Protein AF-A0A0D8XA10-F1 (afdb_monomer_lite)

pLDDT: mean 88.79, std 12.02, range [37.31, 98.5]

Structure (mmCIF, N/CA/C/O backbone):
data_AF-A0A0D8XA10-F1
#
_entry.id   AF-A0A0D8XA10-F1
#
loop_
_atom_site.group_PDB
_atom_site.id
_atom_site.type_symbol
_atom_site.label_atom_id
_atom_site.label_alt_id
_atom_site.label_comp_id
_atom_site.label_asym_id
_atom_site.label_entity_id
_atom_site.label_seq_id
_atom_site.pdbx_PDB_ins_code
_atom_site.Cartn_x
_atom_site.Cartn_y
_atom_site.Cartn_z
_atom_site.occupancy
_atom_site.B_iso_or_equiv
_atom_site.auth_seq_id
_atom_site.auth_comp_id
_atom_site.auth_asym_id
_atom_site.auth_atom_id
_atom_site.pdbx_PDB_model_num
ATOM 1 N N . MET A 1 1 ? -28.680 -5.205 6.565 1.00 64.81 1 MET A N 1
ATOM 2 C CA . MET A 1 1 ? -28.085 -4.317 7.587 1.00 64.81 1 MET A CA 1
ATOM 3 C C . MET A 1 1 ? -27.740 -5.062 8.877 1.00 64.81 1 MET A C 1
ATOM 5 O O . MET A 1 1 ? -26.580 -5.025 9.252 1.00 64.81 1 MET A O 1
ATOM 9 N N . VAL A 1 2 ? -28.676 -5.804 9.498 1.00 78.12 2 VAL A N 1
ATOM 10 C CA . VAL A 1 2 ? -28.438 -6.549 10.763 1.00 78.12 2 VAL A CA 1
ATOM 11 C C . VAL A 1 2 ? -27.227 -7.495 10.695 1.00 78.12 2 VAL A C 1
ATOM 13 O O . VAL A 1 2 ? -26.379 -7.459 11.576 1.00 78.12 2 VAL A O 1
ATOM 16 N N . ILE A 1 3 ? -27.090 -8.268 9.610 1.00 87.88 3 ILE A N 1
ATOM 17 C CA . ILE A 1 3 ? -25.974 -9.218 9.440 1.00 87.88 3 ILE A CA 1
ATOM 18 C C . ILE A 1 3 ? -24.616 -8.498 9.349 1.00 87.88 3 ILE A C 1
ATOM 20 O O . ILE A 1 3 ? -23.669 -8.923 9.997 1.00 87.88 3 ILE A O 1
ATOM 24 N N . CYS A 1 4 ? -24.516 -7.394 8.593 1.00 88.62 4 CYS A N 1
ATOM 25 C CA . CYS A 1 4 ? -23.267 -6.625 8.487 1.00 88.62 4 CYS A CA 1
ATOM 26 C C . CYS A 1 4 ? -22.840 -6.069 9.852 1.00 88.62 4 CYS A C 1
ATOM 28 O O . CYS A 1 4 ? -21.666 -6.148 10.200 1.00 88.62 4 CYS A O 1
ATOM 30 N N . GLY A 1 5 ? -23.805 -5.568 10.633 1.00 91.00 5 GLY A N 1
ATOM 31 C CA . GLY A 1 5 ? -23.574 -5.112 12.004 1.00 91.00 5 GLY A CA 1
ATOM 32 C C . GLY A 1 5 ? -23.039 -6.226 12.904 1.00 91.00 5 GLY A C 1
ATOM 33 O O . GLY A 1 5 ? -22.011 -6.036 13.543 1.00 91.00 5 GLY A O 1
ATOM 34 N N . TRP A 1 6 ? -2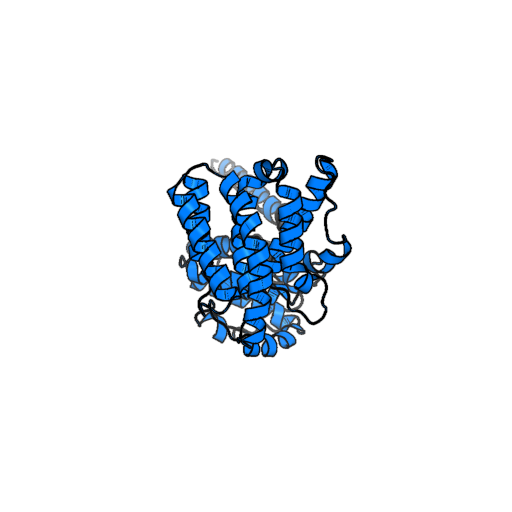3.655 -7.413 12.885 1.00 93.44 6 TRP A N 1
ATOM 35 C CA . TRP A 1 6 ? -23.181 -8.565 13.666 1.00 93.44 6 TRP A CA 1
ATOM 36 C C . TRP A 1 6 ? -21.782 -9.033 13.261 1.00 93.44 6 TRP A C 1
ATOM 38 O O . TRP A 1 6 ? -20.967 -9.354 14.122 1.00 93.44 6 TRP A O 1
ATOM 48 N N . CYS A 1 7 ? -21.468 -9.052 11.962 1.00 95.44 7 CYS A N 1
ATOM 49 C CA . CYS A 1 7 ? -20.122 -9.387 11.498 1.00 95.44 7 CYS A CA 1
ATOM 50 C C . CYS A 1 7 ? -19.085 -8.350 11.958 1.00 95.44 7 CYS A C 1
ATOM 52 O O . CYS A 1 7 ? -17.994 -8.729 12.376 1.00 95.44 7 CYS A O 1
ATOM 54 N N . ALA A 1 8 ? -19.421 -7.058 11.913 1.00 96.19 8 ALA A N 1
ATOM 55 C CA . ALA A 1 8 ? -18.550 -5.979 12.378 1.00 96.19 8 ALA A CA 1
ATOM 56 C C . ALA A 1 8 ? -18.337 -6.008 13.903 1.00 96.19 8 ALA A C 1
ATOM 58 O O . ALA A 1 8 ? -17.217 -5.813 14.383 1.00 96.19 8 ALA A O 1
ATOM 59 N N . GLU A 1 9 ? -19.388 -6.299 14.669 1.00 96.38 9 GLU A N 1
ATOM 60 C CA . GLU A 1 9 ? -19.321 -6.468 16.122 1.00 96.38 9 GLU A CA 1
ATOM 61 C C . GLU A 1 9 ? -18.445 -7.669 16.490 1.00 96.38 9 GLU A C 1
ATOM 63 O O . GLU A 1 9 ? -17.456 -7.510 17.201 1.00 96.38 9 GLU A O 1
ATOM 68 N N . SER A 1 10 ? -18.702 -8.832 15.884 1.00 96.25 10 SER A N 1
ATOM 69 C CA . SER A 1 10 ? -17.886 -10.034 16.079 1.00 96.25 10 SER A CA 1
ATOM 70 C C . SER A 1 10 ? -16.417 -9.806 15.701 1.00 96.25 10 SER A C 1
ATOM 72 O O . SER A 1 10 ? -15.514 -10.249 16.411 1.00 96.25 10 SER A O 1
ATOM 74 N N . PHE A 1 11 ? -16.149 -9.061 14.624 1.00 97.62 11 PHE A N 1
ATOM 75 C CA . PHE A 1 11 ? -14.787 -8.681 14.250 1.00 97.62 11 PHE A CA 1
ATOM 76 C C . PHE A 1 11 ? -14.118 -7.787 15.299 1.00 97.62 11 PHE A C 1
ATOM 78 O O . PHE A 1 11 ? -12.949 -7.988 15.634 1.00 97.62 11 PHE A O 1
ATOM 85 N N . SER A 1 12 ? -14.858 -6.822 15.844 1.00 97.38 12 SER A N 1
ATOM 86 C CA . SER A 1 12 ? -14.375 -5.936 16.908 1.00 97.38 12 SER A CA 1
ATOM 87 C C . SER A 1 12 ? -14.080 -6.707 18.197 1.00 97.38 12 SER A C 1
ATOM 89 O O . SER A 1 12 ? -13.060 -6.455 18.843 1.00 97.38 12 SER A O 1
ATOM 91 N N . ASP A 1 13 ? -14.928 -7.677 18.540 1.00 97.12 13 ASP A N 1
ATOM 92 C CA . ASP A 1 13 ? -14.758 -8.545 19.705 1.00 97.12 13 ASP A CA 1
ATOM 93 C C . ASP A 1 13 ? -13.517 -9.429 19.575 1.00 97.12 13 ASP A C 1
ATOM 95 O O . ASP A 1 13 ? -12.737 -9.501 20.520 1.00 97.12 13 ASP A O 1
ATOM 99 N N . MET A 1 14 ? -13.238 -9.984 18.388 1.00 97.12 14 MET A N 1
ATOM 100 C CA . MET A 1 14 ? -11.992 -10.726 18.144 1.00 97.12 14 MET A CA 1
ATOM 101 C C . MET A 1 14 ? -10.742 -9.878 18.426 1.00 97.12 14 MET A C 1
ATOM 103 O O . MET A 1 14 ? -9.777 -10.367 19.015 1.00 97.12 14 MET A O 1
ATOM 107 N N . ILE A 1 15 ? -10.742 -8.594 18.042 1.00 97.56 15 ILE A N 1
ATOM 108 C CA . ILE A 1 15 ? -9.626 -7.688 18.361 1.00 97.56 15 ILE A CA 1
ATOM 109 C C . ILE A 1 15 ? -9.576 -7.416 19.865 1.00 97.56 15 ILE A C 1
ATOM 111 O O . ILE A 1 15 ? -8.490 -7.397 20.446 1.00 97.56 15 ILE A O 1
ATOM 115 N N . ARG A 1 16 ? -10.728 -7.203 20.508 1.00 97.44 16 ARG A N 1
ATOM 116 C CA . ARG A 1 16 ? -10.796 -6.951 21.951 1.00 97.44 16 ARG A CA 1
ATOM 117 C C . ARG A 1 16 ? -10.262 -8.142 22.743 1.00 97.44 16 ARG A C 1
ATOM 119 O O . ARG A 1 16 ? -9.435 -7.943 23.627 1.00 97.44 16 ARG A O 1
ATOM 126 N N . ASP A 1 17 ? -10.652 -9.357 22.381 1.00 97.56 17 ASP A N 1
ATOM 127 C CA . ASP A 1 17 ? -10.161 -10.589 22.994 1.00 97.56 17 ASP A CA 1
ATOM 128 C C . ASP A 1 17 ? -8.656 -10.758 22.812 1.00 97.56 17 ASP A C 1
ATOM 130 O O . ASP A 1 17 ? -7.962 -11.129 23.759 1.00 97.56 17 ASP A O 1
ATOM 134 N N . PHE A 1 18 ? -8.124 -10.418 21.637 1.00 96.31 18 PHE A N 1
ATOM 135 C CA . PHE A 1 18 ? -6.681 -10.389 21.421 1.00 96.31 18 PHE A CA 1
ATOM 136 C C . PHE A 1 18 ? -5.978 -9.364 22.326 1.00 96.31 18 PHE A C 1
ATOM 138 O O . PHE A 1 18 ? -4.974 -9.672 22.965 1.00 96.31 18 PHE A O 1
ATOM 145 N N . VAL A 1 19 ? -6.517 -8.145 22.425 1.00 96.31 19 VAL A N 1
ATOM 146 C CA . VAL A 1 19 ? -5.955 -7.071 23.264 1.00 96.31 19 VAL A CA 1
ATOM 147 C C . VAL A 1 19 ? -5.976 -7.434 24.751 1.00 96.31 19 VAL A C 1
ATOM 149 O O . VAL A 1 19 ? -5.037 -7.100 25.472 1.00 96.31 19 VAL A O 1
ATOM 152 N N . LEU A 1 20 ? -7.030 -8.112 25.206 1.00 96.06 20 LEU A N 1
ATOM 153 C CA . LEU A 1 20 ? -7.190 -8.559 26.592 1.00 96.06 20 LEU A CA 1
ATOM 154 C C . LEU A 1 20 ? -6.396 -9.835 26.913 1.00 96.06 20 LEU A C 1
ATOM 156 O O . LEU A 1 20 ? -6.293 -10.202 28.080 1.00 96.06 20 LEU A O 1
ATOM 160 N N . GLY A 1 21 ? -5.822 -10.500 25.906 1.00 93.62 21 GLY A N 1
ATOM 161 C CA . GLY A 1 21 ? -5.108 -11.767 26.074 1.00 93.62 21 GLY A CA 1
ATOM 162 C C . GLY A 1 21 ? -6.021 -12.991 26.209 1.00 93.62 21 GLY A C 1
ATOM 163 O O . GLY A 1 21 ? -5.539 -14.067 26.552 1.00 93.62 21 GLY A O 1
ATOM 164 N N . ASN A 1 22 ? -7.316 -12.851 25.910 1.00 95.62 22 ASN A N 1
ATOM 165 C CA . ASN A 1 22 ? -8.269 -13.964 25.839 1.00 95.62 22 ASN A CA 1
ATOM 166 C C . ASN A 1 22 ? -8.046 -14.829 24.586 1.00 95.62 22 ASN A C 1
ATOM 168 O O . ASN A 1 22 ? -8.439 -15.993 24.551 1.00 95.62 22 ASN A O 1
ATOM 172 N N . SER A 1 23 ? -7.415 -14.261 23.553 1.00 93.00 23 SER A N 1
ATOM 173 C CA . SER A 1 23 ? -7.073 -14.935 22.302 1.00 93.00 23 SER A CA 1
ATOM 174 C C . SER A 1 23 ? -5.660 -14.566 21.853 1.00 93.00 23 SER A C 1
ATOM 176 O O . SER A 1 23 ? -5.199 -13.445 22.046 1.00 93.00 23 SER A O 1
ATOM 178 N N . LEU A 1 24 ? -4.977 -15.506 21.198 1.00 89.31 24 LEU A N 1
ATOM 179 C CA . LEU A 1 24 ? -3.709 -15.253 20.500 1.00 89.31 24 LEU A CA 1
ATOM 180 C C . LEU A 1 24 ? -3.910 -14.966 19.005 1.00 89.31 24 LEU A C 1
ATOM 182 O O . LEU A 1 24 ? -2.941 -14.754 18.279 1.00 89.31 24 LEU A O 1
ATOM 186 N N . GLN A 1 25 ? -5.157 -14.988 18.533 1.00 90.06 25 GLN A N 1
ATOM 187 C CA . GLN A 1 25 ? -5.502 -14.808 17.129 1.00 90.06 25 GLN A CA 1
ATOM 188 C C . GLN A 1 25 ? -6.054 -13.406 16.897 1.00 90.06 25 GLN A C 1
ATOM 190 O O . GLN A 1 25 ? -7.018 -12.990 17.534 1.00 90.06 25 GLN A O 1
ATOM 195 N N . MET A 1 26 ? -5.439 -12.700 15.954 1.00 91.12 26 MET A N 1
ATOM 196 C CA . MET A 1 26 ? -5.882 -11.395 15.477 1.00 91.12 26 MET A CA 1
ATOM 197 C C . MET A 1 26 ? -6.604 -11.599 14.136 1.00 91.12 26 MET A C 1
ATOM 199 O O . MET A 1 26 ? -6.135 -12.408 13.326 1.00 91.12 26 MET A O 1
ATOM 203 N N . PRO A 1 27 ? -7.746 -10.939 13.888 1.00 94.44 27 PRO A N 1
ATOM 204 C CA . PRO A 1 27 ? -8.488 -11.152 12.654 1.00 94.44 27 PRO A CA 1
ATOM 205 C C . PRO A 1 27 ? -7.730 -10.607 11.437 1.00 94.44 27 PRO A C 1
ATOM 207 O O . PRO A 1 27 ? -6.987 -9.632 11.522 1.00 94.44 27 PRO A O 1
ATOM 210 N N . THR A 1 28 ? -7.906 -11.245 10.281 1.00 94.69 28 THR A N 1
ATOM 211 C CA . THR A 1 28 ? -7.101 -10.926 9.095 1.00 94.69 28 THR A CA 1
ATOM 212 C C . THR A 1 28 ? -7.653 -9.743 8.301 1.00 94.69 28 THR A C 1
ATOM 214 O O . THR A 1 28 ? -8.832 -9.390 8.391 1.00 94.69 28 THR A O 1
ATOM 217 N N . SER A 1 29 ? -6.805 -9.150 7.458 1.00 95.38 29 SER A N 1
ATOM 218 C CA . SER A 1 29 ? -7.219 -8.098 6.524 1.00 95.38 29 SER A CA 1
ATOM 219 C C . SER A 1 29 ? -8.221 -8.570 5.483 1.00 95.38 29 SER A C 1
ATOM 221 O O . SER A 1 29 ? -9.049 -7.777 5.060 1.00 95.38 29 SER A O 1
ATOM 223 N N . GLU A 1 30 ? -8.180 -9.841 5.085 1.00 95.31 30 GLU A N 1
ATOM 224 C CA . GLU A 1 30 ? -9.152 -10.413 4.148 1.00 95.31 30 GLU A CA 1
ATOM 225 C C . GLU A 1 30 ? -10.527 -10.533 4.809 1.00 95.31 30 GLU A C 1
ATOM 227 O O . GLU A 1 30 ? -11.538 -10.240 4.180 1.00 95.31 30 GLU A O 1
ATOM 232 N N . GLY A 1 31 ? -10.571 -10.893 6.098 1.00 96.31 31 GLY A N 1
ATOM 233 C CA . GLY A 1 31 ? -11.811 -10.865 6.872 1.00 96.31 31 GLY A CA 1
ATOM 234 C C . GLY A 1 31 ? -12.406 -9.458 6.941 1.00 96.31 31 GLY A C 1
ATOM 235 O O . GLY A 1 31 ? -13.602 -9.283 6.718 1.00 96.31 31 GLY A O 1
ATOM 236 N N . LEU A 1 32 ? -11.565 -8.445 7.178 1.00 97.94 32 LEU A N 1
ATOM 237 C CA . LEU A 1 32 ? -12.000 -7.047 7.172 1.00 97.94 32 LEU A CA 1
ATOM 238 C C . LEU A 1 32 ? -12.484 -6.591 5.786 1.00 97.94 32 LEU A C 1
ATOM 240 O O . LEU A 1 32 ? -13.513 -5.926 5.689 1.00 97.94 32 LEU A O 1
ATOM 244 N N . ASP A 1 33 ? -11.768 -6.962 4.723 1.00 97.56 33 ASP A N 1
ATOM 245 C CA . ASP A 1 33 ? -12.122 -6.642 3.337 1.00 97.56 33 ASP A CA 1
ATOM 246 C C . ASP A 1 33 ? -13.504 -7.197 2.968 1.00 97.56 33 ASP A C 1
ATOM 248 O O . ASP A 1 33 ? -14.335 -6.464 2.435 1.00 97.56 33 ASP A O 1
ATOM 252 N N . ILE A 1 34 ? -13.802 -8.443 3.355 1.00 97.62 34 ILE A N 1
ATOM 253 C CA . ILE A 1 34 ? -15.127 -9.050 3.161 1.00 97.62 34 ILE A CA 1
ATOM 254 C C . ILE A 1 34 ? -16.212 -8.236 3.876 1.00 97.62 34 ILE A C 1
ATOM 256 O O . ILE A 1 34 ? -17.238 -7.930 3.269 1.00 97.62 34 ILE A O 1
ATOM 260 N N . ILE A 1 35 ? -16.001 -7.852 5.139 1.00 97.88 35 ILE A N 1
ATOM 261 C CA . ILE A 1 35 ? -16.998 -7.094 5.915 1.00 97.88 35 ILE A CA 1
ATOM 262 C C . ILE A 1 35 ? -17.239 -5.711 5.295 1.00 97.88 35 ILE A C 1
ATOM 264 O O . ILE A 1 35 ? -18.388 -5.302 5.119 1.00 97.88 35 ILE A O 1
ATOM 268 N N . CYS A 1 36 ? -16.180 -4.998 4.909 1.00 97.81 36 CYS A N 1
ATOM 269 C CA . CYS A 1 36 ? -16.303 -3.721 4.207 1.00 97.81 36 CYS A CA 1
ATOM 270 C C . CYS A 1 36 ? -17.029 -3.879 2.859 1.00 97.81 36 CYS A C 1
ATOM 272 O O . CYS A 1 36 ? -17.929 -3.095 2.550 1.00 97.81 36 CYS A O 1
ATOM 274 N N . GLY A 1 37 ? -16.723 -4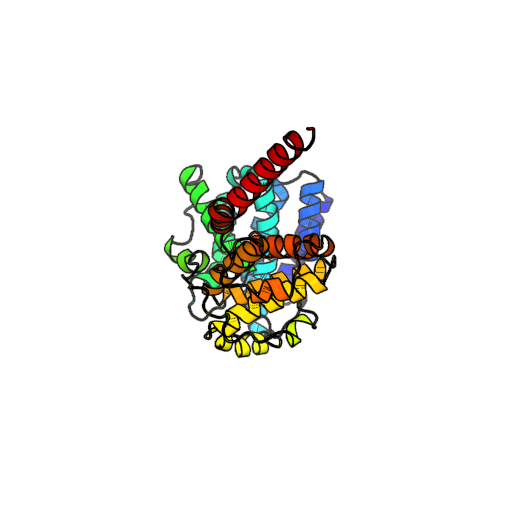.935 2.101 1.00 97.62 37 GLY A N 1
ATOM 275 C CA . GLY A 1 37 ? -17.428 -5.283 0.867 1.00 97.62 37 GLY A CA 1
ATOM 276 C C . GLY A 1 37 ? -18.909 -5.612 1.088 1.00 97.62 37 GLY A C 1
ATOM 277 O O . GLY A 1 37 ? -19.747 -5.262 0.255 1.00 97.62 37 GLY A O 1
ATOM 278 N N . MET A 1 38 ? -19.272 -6.216 2.226 1.00 97.00 38 MET A N 1
ATOM 279 C CA . MET A 1 38 ? -20.672 -6.433 2.613 1.00 97.00 38 MET A CA 1
ATOM 280 C C . MET A 1 38 ? -21.396 -5.111 2.884 1.00 97.00 38 MET A C 1
ATOM 282 O O . MET A 1 38 ? -22.527 -4.937 2.425 1.00 97.00 38 MET A O 1
ATOM 286 N N . PHE A 1 39 ? -20.764 -4.166 3.589 1.00 97.19 39 PHE A N 1
ATOM 287 C CA . PHE A 1 39 ? -21.327 -2.826 3.784 1.00 97.19 39 PHE A CA 1
ATOM 288 C C . PHE A 1 39 ? -21.561 -2.117 2.444 1.00 97.19 39 PHE A C 1
ATOM 290 O O . PHE A 1 39 ? -22.680 -1.657 2.201 1.00 97.19 39 PHE A O 1
ATOM 297 N N . GLU A 1 40 ? -20.566 -2.116 1.551 1.00 95.69 40 GLU A N 1
ATOM 298 C CA . GLU A 1 40 ? -20.656 -1.525 0.206 1.00 95.69 40 GLU A CA 1
ATOM 299 C C . GLU A 1 40 ? -21.766 -2.184 -0.632 1.00 95.69 40 GLU A C 1
ATOM 301 O O . GLU A 1 40 ? -22.646 -1.503 -1.165 1.00 95.69 40 GLU A O 1
ATOM 306 N N . SER A 1 41 ? -21.812 -3.519 -0.660 1.00 95.19 41 SER A N 1
ATOM 307 C CA . SER A 1 41 ? -22.843 -4.286 -1.378 1.00 95.19 41 SER A CA 1
ATOM 308 C C . SER A 1 41 ? -24.248 -4.035 -0.827 1.00 95.19 41 SER A C 1
ATOM 310 O O . SER A 1 41 ? -25.221 -4.025 -1.575 1.00 95.19 41 SER A O 1
ATOM 312 N N . SER A 1 42 ? -24.361 -3.790 0.481 1.00 94.94 42 SER A N 1
ATOM 313 C CA . SER A 1 42 ? -25.622 -3.428 1.137 1.00 94.94 42 SER A CA 1
ATOM 314 C C . SER A 1 42 ? -25.984 -1.942 1.022 1.00 94.94 42 SER A C 1
ATOM 316 O O . SER A 1 42 ? -27.008 -1.535 1.567 1.00 94.94 42 SER A O 1
ATOM 318 N N . GLN A 1 43 ? -25.158 -1.141 0.335 1.00 93.31 43 GLN A N 1
ATOM 319 C CA . GLN A 1 43 ? -25.292 0.315 0.197 1.00 93.31 43 GLN A CA 1
ATOM 320 C C . GLN A 1 43 ? -25.270 1.072 1.537 1.00 93.31 43 GLN A C 1
ATOM 322 O O . GLN A 1 43 ? -25.689 2.225 1.617 1.00 93.31 43 GLN A O 1
ATOM 327 N N . TYR A 1 44 ? -24.740 0.454 2.596 1.00 94.69 44 TYR A N 1
ATOM 328 C CA . TYR A 1 44 ? -24.607 1.071 3.913 1.00 94.69 44 TYR A CA 1
ATOM 329 C C . TYR A 1 44 ? -23.186 1.609 4.118 1.00 94.69 44 TYR A C 1
ATOM 331 O O . TYR A 1 44 ? -22.429 1.132 4.960 1.00 94.69 44 TYR A O 1
ATOM 339 N N . ILE A 1 45 ? -22.817 2.614 3.316 1.00 95.38 45 ILE A N 1
ATOM 340 C CA . ILE A 1 45 ? -21.460 3.191 3.306 1.00 95.38 45 ILE A CA 1
ATOM 341 C C . ILE A 1 45 ? -21.107 3.837 4.647 1.00 95.38 45 ILE A C 1
ATOM 343 O O . ILE A 1 45 ? -19.977 3.711 5.113 1.00 95.38 45 ILE A O 1
ATOM 347 N N . TYR A 1 46 ? -22.076 4.485 5.298 1.00 96.38 46 TYR A N 1
ATOM 348 C CA . TYR A 1 46 ? -21.870 5.093 6.614 1.00 96.38 46 TYR A CA 1
ATOM 349 C C . TYR A 1 46 ? -21.429 4.063 7.667 1.00 96.38 46 TYR A C 1
ATOM 351 O O . TYR A 1 46 ? -20.566 4.367 8.486 1.00 96.38 46 TYR A O 1
ATOM 359 N N . GLY A 1 47 ? -21.903 2.815 7.563 1.00 96.62 47 GLY A N 1
ATOM 360 C CA . GLY A 1 47 ? -21.474 1.718 8.432 1.00 96.62 47 GLY A CA 1
ATOM 361 C C . GLY A 1 47 ? -19.981 1.399 8.345 1.00 96.62 47 GLY A C 1
ATOM 362 O O . GLY A 1 47 ? -19.387 1.005 9.343 1.00 96.62 47 GLY A O 1
ATOM 363 N N . ILE A 1 48 ? -19.332 1.638 7.198 1.00 97.62 48 ILE A N 1
ATOM 364 C CA . ILE A 1 48 ? -17.868 1.511 7.072 1.00 97.62 48 ILE A CA 1
ATOM 365 C C . ILE A 1 48 ? -17.171 2.566 7.939 1.00 97.62 48 ILE A C 1
ATOM 367 O O . ILE A 1 48 ? -16.131 2.287 8.534 1.00 97.62 48 ILE A O 1
ATOM 371 N N . PHE A 1 49 ? -17.732 3.775 8.024 1.00 98.06 49 PHE A N 1
ATOM 372 C CA . PHE A 1 49 ? -17.160 4.867 8.811 1.00 98.06 49 PHE A CA 1
ATOM 373 C C . PHE A 1 49 ? -17.327 4.616 10.307 1.00 98.06 49 PHE A C 1
ATOM 375 O O . PHE A 1 49 ? -16.346 4.731 11.033 1.00 98.06 49 PHE A O 1
ATOM 382 N N . GLU A 1 50 ? -18.519 4.208 10.749 1.00 97.75 50 GLU A N 1
ATOM 383 C CA . GLU A 1 50 ? -18.764 3.800 12.141 1.00 97.75 50 GLU A CA 1
ATOM 384 C C . GLU A 1 50 ? -17.838 2.650 12.544 1.00 97.75 50 GLU A C 1
ATOM 386 O O . GLU A 1 50 ? -17.193 2.685 13.589 1.00 97.75 50 GLU A O 1
ATOM 391 N N . PHE A 1 51 ? -17.700 1.649 11.674 1.00 98.00 51 PHE A N 1
ATOM 392 C CA . PHE A 1 51 ? -16.845 0.504 11.948 1.00 98.00 51 PHE A CA 1
ATOM 393 C C . PHE A 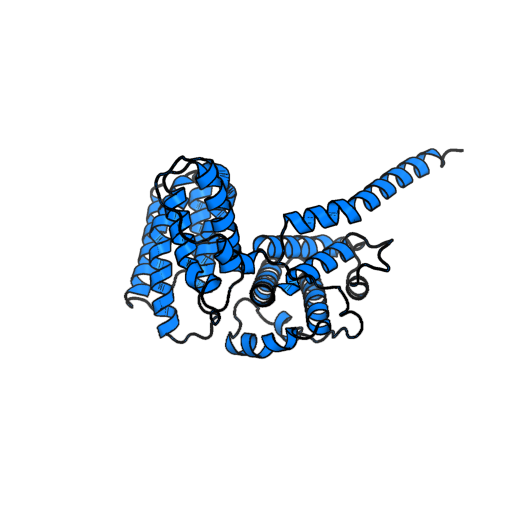1 51 ? -15.361 0.888 12.018 1.00 98.00 51 PHE A C 1
ATOM 395 O O . PHE A 1 51 ? -14.645 0.460 12.923 1.00 98.00 51 PHE A O 1
ATOM 402 N N . CYS A 1 52 ? -14.900 1.744 11.104 1.00 98.44 52 CYS A N 1
ATOM 403 C CA . CYS A 1 52 ? -13.552 2.302 11.133 1.00 98.44 52 CYS A CA 1
ATOM 404 C C . CYS A 1 52 ? -13.291 3.091 12.425 1.00 98.44 52 CYS A C 1
ATOM 406 O O . CYS A 1 52 ? -12.231 2.936 13.039 1.00 98.44 52 CYS A O 1
ATOM 408 N N . GLU A 1 53 ? -14.242 3.935 12.826 1.00 98.00 53 GLU A N 1
ATOM 409 C CA . GLU A 1 53 ? -14.162 4.777 14.020 1.00 98.00 53 GLU A CA 1
ATOM 410 C C . GLU A 1 53 ? -14.083 3.939 15.304 1.00 98.00 53 GLU A C 1
ATOM 412 O O . GLU A 1 53 ? -13.240 4.211 16.164 1.00 98.00 53 GLU A O 1
ATOM 417 N N . ALA A 1 54 ? -14.859 2.854 15.374 1.00 97.25 54 ALA A N 1
ATOM 418 C CA . ALA A 1 54 ? -14.868 1.926 16.499 1.00 97.25 54 ALA A CA 1
ATOM 419 C C . ALA A 1 54 ? -13.608 1.040 16.571 1.00 97.25 54 ALA A C 1
ATOM 421 O O . ALA A 1 54 ? -13.069 0.795 17.654 1.00 97.25 54 ALA A O 1
ATOM 422 N N . VAL A 1 55 ? -13.108 0.550 15.429 1.00 97.88 55 VAL A N 1
ATOM 423 C CA . VAL A 1 55 ? -11.995 -0.417 15.391 1.00 97.88 55 VAL A CA 1
ATOM 424 C C . VAL A 1 55 ? -10.626 0.246 15.512 1.00 97.88 55 VAL A C 1
ATOM 426 O O . VAL A 1 55 ? -9.734 -0.313 16.152 1.00 97.88 55 VAL A O 1
ATOM 429 N N . THR A 1 56 ? -10.417 1.430 14.930 1.00 97.62 56 THR A N 1
ATOM 430 C CA . THR A 1 56 ? -9.077 2.052 14.874 1.00 97.62 56 THR A CA 1
ATOM 431 C C . THR A 1 56 ? -8.419 2.230 16.258 1.00 97.62 56 THR A C 1
ATOM 433 O O . THR A 1 56 ? -7.230 1.912 16.395 1.00 97.62 56 THR A O 1
ATOM 436 N N . PRO A 1 57 ? -9.136 2.644 17.323 1.00 96.69 57 PRO A N 1
ATOM 437 C CA . PRO A 1 57 ? -8.586 2.679 18.683 1.00 96.69 57 PRO A CA 1
ATOM 438 C C . PRO A 1 57 ? -8.153 1.305 19.227 1.00 96.69 57 PRO A C 1
ATOM 440 O O . PRO A 1 57 ? -7.167 1.209 19.968 1.00 96.69 57 PRO A O 1
ATOM 443 N N . LEU A 1 58 ? -8.846 0.226 18.846 1.00 97.12 58 LEU A N 1
ATOM 444 C CA . LEU A 1 58 ? -8.471 -1.140 19.222 1.00 97.12 58 LEU A CA 1
ATOM 445 C C . LEU A 1 58 ? -7.169 -1.561 18.530 1.00 97.12 58 LEU A C 1
ATOM 447 O O . LEU A 1 58 ? -6.317 -2.178 19.168 1.00 97.12 58 LEU A O 1
ATOM 451 N N . LEU A 1 59 ? -6.952 -1.153 17.273 1.00 96.94 59 LEU A N 1
ATOM 452 C CA . LEU A 1 59 ? -5.715 -1.441 16.528 1.00 96.94 59 LEU A CA 1
ATOM 453 C C . LEU A 1 59 ? -4.473 -0.838 17.195 1.00 96.94 59 LEU A C 1
ATOM 455 O O . LEU A 1 59 ? -3.426 -1.485 17.264 1.00 96.94 59 LEU A O 1
ATOM 459 N N . LEU A 1 60 ? -4.596 0.377 17.739 1.00 94.69 60 LEU A N 1
ATOM 460 C CA . LEU A 1 60 ? -3.539 1.021 18.526 1.00 94.69 60 LEU A CA 1
ATOM 461 C C . LEU A 1 60 ? -3.168 0.219 19.779 1.00 94.69 60 LEU A C 1
ATOM 463 O O . LEU A 1 60 ? -2.003 0.188 20.184 1.00 94.69 60 LEU A O 1
ATOM 467 N N . SER A 1 61 ? -4.158 -0.417 20.403 1.00 95.00 61 SER A N 1
ATOM 468 C CA . SER A 1 61 ? -3.956 -1.258 21.583 1.00 95.00 61 SER A CA 1
ATOM 469 C C . SER A 1 61 ? -3.361 -2.613 21.199 1.00 95.00 61 SER A C 1
ATOM 471 O O . SER A 1 61 ? -2.394 -3.048 21.824 1.00 95.00 61 SER A O 1
ATOM 473 N N . ALA A 1 62 ? -3.847 -3.225 20.116 1.00 94.56 62 ALA A N 1
ATOM 474 C CA . ALA A 1 62 ? -3.332 -4.484 19.582 1.00 94.56 62 ALA A CA 1
ATOM 475 C C . ALA A 1 62 ? -1.848 -4.381 19.206 1.00 94.56 62 ALA A C 1
ATOM 477 O O . ALA A 1 62 ? -1.066 -5.280 19.506 1.00 94.56 62 ALA A O 1
ATOM 478 N N . GLU A 1 63 ? -1.421 -3.251 18.640 1.00 91.38 63 GLU A N 1
ATOM 479 C CA . GLU A 1 63 ? -0.014 -3.001 18.314 1.00 91.38 63 GLU A CA 1
ATOM 480 C C . GLU A 1 63 ? 0.907 -3.069 19.545 1.00 91.38 63 GLU A C 1
ATOM 482 O O . GLU A 1 63 ? 2.044 -3.534 19.451 1.00 91.38 63 GLU A O 1
ATOM 487 N N . LYS A 1 64 ? 0.436 -2.632 20.721 1.00 90.88 64 LYS A N 1
ATOM 488 C CA . LYS A 1 64 ? 1.217 -2.735 21.965 1.00 90.88 64 LYS A CA 1
ATOM 489 C C . LYS A 1 64 ? 1.418 -4.198 22.364 1.00 90.88 64 LYS A C 1
ATOM 491 O O . LYS A 1 64 ? 2.532 -4.569 22.727 1.00 90.88 64 LYS A O 1
ATOM 496 N N . VAL A 1 65 ? 0.370 -5.014 22.238 1.00 93.19 65 VAL A N 1
ATOM 497 C CA . VAL A 1 65 ? 0.405 -6.453 22.54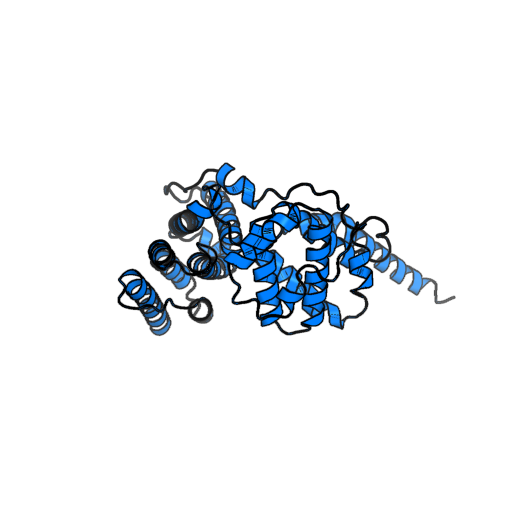0 1.00 93.19 65 VAL A CA 1
ATOM 498 C C . VAL A 1 65 ? 1.323 -7.190 21.565 1.00 93.19 65 VAL A C 1
ATOM 500 O O . VAL A 1 65 ? 2.234 -7.892 21.998 1.00 93.19 65 VAL A O 1
ATOM 503 N N . ILE A 1 66 ? 1.184 -6.954 20.256 1.00 91.12 66 ILE A N 1
ATOM 504 C CA . ILE A 1 66 ? 2.032 -7.581 19.223 1.00 91.12 66 ILE A CA 1
ATOM 505 C C . ILE A 1 66 ? 3.517 -7.331 19.504 1.00 91.12 66 ILE A C 1
ATOM 507 O O . ILE A 1 66 ? 4.339 -8.241 19.399 1.00 91.12 66 ILE A O 1
ATOM 511 N N . ARG A 1 67 ? 3.876 -6.116 19.926 1.00 88.00 67 ARG A N 1
ATOM 512 C CA . ARG A 1 67 ? 5.263 -5.792 20.281 1.00 88.00 67 ARG A CA 1
ATOM 513 C C . ARG A 1 67 ? 5.762 -6.538 21.509 1.00 88.00 67 ARG A C 1
ATOM 515 O O . ARG A 1 67 ? 6.923 -6.934 21.519 1.00 88.00 67 ARG A O 1
ATOM 522 N N . SER A 1 68 ? 4.920 -6.739 22.523 1.00 90.50 68 SER A N 1
ATOM 523 C CA . SER A 1 68 ? 5.310 -7.537 23.693 1.00 90.50 68 SER A CA 1
ATOM 524 C C . SER A 1 68 ? 5.535 -9.014 23.367 1.00 90.50 68 SER A C 1
ATOM 526 O O . SER A 1 68 ? 6.290 -9.672 24.074 1.00 90.50 68 SER A O 1
ATOM 528 N N . LEU A 1 69 ? 4.952 -9.518 22.274 1.00 88.31 69 LEU A N 1
ATOM 529 C CA . LEU A 1 69 ? 5.129 -10.900 21.821 1.00 88.31 69 LEU A CA 1
ATOM 530 C C . LEU A 1 69 ? 6.449 -11.136 21.065 1.00 88.31 69 LEU A C 1
ATOM 532 O O . LEU A 1 69 ? 6.738 -12.274 20.711 1.00 88.31 69 LEU A O 1
ATOM 536 N N . ALA A 1 70 ? 7.240 -10.087 20.799 1.00 83.69 70 ALA A N 1
ATOM 537 C CA . ALA A 1 70 ? 8.511 -10.167 20.067 1.00 83.69 70 ALA A CA 1
ATOM 538 C C . ALA A 1 70 ? 8.415 -10.913 18.714 1.00 83.69 70 ALA A C 1
ATOM 540 O O . ALA A 1 70 ? 9.354 -11.591 18.296 1.00 83.69 70 ALA A O 1
ATOM 541 N N . ALA A 1 71 ? 7.277 -10.783 18.024 1.00 84.75 71 ALA A N 1
ATOM 542 C CA . ALA A 1 71 ? 7.046 -11.421 16.731 1.00 84.75 71 ALA A CA 1
ATOM 543 C C . ALA A 1 71 ? 8.018 -10.901 15.652 1.00 84.75 71 ALA A C 1
ATOM 545 O O . ALA A 1 71 ? 8.288 -9.700 15.578 1.00 84.75 71 ALA A O 1
ATOM 546 N N . ASP A 1 72 ? 8.499 -11.792 14.775 1.00 89.69 72 ASP A N 1
ATOM 547 C CA . ASP A 1 72 ? 9.382 -11.448 13.645 1.00 89.69 72 ASP A CA 1
ATOM 548 C C . ASP A 1 72 ? 8.592 -10.835 12.476 1.00 89.69 72 ASP A C 1
ATOM 550 O O . ASP A 1 72 ? 8.485 -11.393 11.386 1.00 89.69 72 ASP A O 1
ATOM 554 N N . VAL A 1 73 ? 7.992 -9.676 12.729 1.00 89.56 73 VAL A N 1
ATOM 555 C CA . VAL A 1 73 ? 7.215 -8.895 11.762 1.00 89.56 73 VAL A CA 1
ATOM 556 C C . VAL A 1 73 ? 7.662 -7.441 11.805 1.00 89.56 73 VAL A C 1
ATOM 558 O O . VAL A 1 73 ? 8.141 -6.964 12.835 1.00 89.56 73 VAL A O 1
ATOM 561 N N . ILE A 1 74 ? 7.496 -6.705 10.700 1.00 91.38 74 ILE A N 1
ATOM 562 C CA . ILE A 1 74 ? 7.748 -5.260 10.731 1.00 91.38 74 ILE A CA 1
ATOM 563 C C . ILE A 1 74 ? 6.784 -4.638 11.757 1.00 91.38 74 ILE A C 1
ATOM 565 O O . ILE A 1 74 ? 5.568 -4.809 11.617 1.00 91.38 74 ILE A O 1
ATOM 569 N N . PRO A 1 75 ? 7.286 -3.901 12.764 1.00 91.12 75 PRO A N 1
ATOM 570 C CA . PRO A 1 75 ? 6.441 -3.194 13.716 1.00 91.12 75 PRO A CA 1
ATOM 571 C C . PRO A 1 75 ? 5.365 -2.353 13.015 1.00 91.12 75 PRO A C 1
ATOM 573 O O . PRO A 1 75 ? 5.652 -1.604 12.080 1.00 91.12 75 PRO A O 1
ATOM 576 N N . GLY A 1 76 ? 4.115 -2.446 13.470 1.00 90.75 76 GLY A N 1
ATOM 577 C CA . GLY A 1 76 ? 2.987 -1.728 12.880 1.00 90.75 76 GLY A CA 1
ATOM 578 C C . GLY A 1 76 ? 2.438 -2.313 11.580 1.00 90.75 76 GLY A C 1
ATOM 579 O O . GLY A 1 76 ? 1.541 -1.715 10.993 1.00 90.75 76 GLY A O 1
ATOM 580 N N . THR A 1 77 ? 2.947 -3.450 11.090 1.00 92.06 77 THR A N 1
ATOM 581 C CA . THR A 1 77 ? 2.467 -4.010 9.818 1.00 92.06 77 THR A CA 1
ATOM 582 C C . THR A 1 77 ? 1.035 -4.539 9.917 1.00 92.06 77 THR A C 1
ATOM 584 O O . THR A 1 77 ? 0.236 -4.238 9.043 1.00 92.06 77 THR A O 1
ATOM 587 N N . MET A 1 78 ? 0.672 -5.239 10.998 1.00 91.88 78 MET A N 1
ATOM 588 C CA . MET A 1 78 ? -0.671 -5.820 11.166 1.00 91.88 78 MET A CA 1
ATOM 589 C C . MET A 1 78 ? -1.740 -4.744 11.378 1.00 91.88 78 MET A C 1
ATOM 591 O O . MET A 1 78 ? -2.725 -4.675 10.648 1.00 91.88 78 MET A O 1
ATOM 595 N N . SER A 1 79 ? -1.509 -3.857 12.348 1.00 94.19 79 SER A N 1
ATOM 596 C CA . SER A 1 79 ? -2.388 -2.721 12.638 1.00 94.19 79 SER A CA 1
ATOM 597 C C . SER A 1 79 ? -2.487 -1.768 11.437 1.00 94.19 79 SER A C 1
ATOM 599 O O . SER A 1 79 ? -3.582 -1.353 11.058 1.00 94.19 79 SER A O 1
ATOM 601 N N . GLY A 1 80 ? -1.361 -1.498 10.770 1.00 95.62 80 GLY A N 1
ATOM 602 C CA . GLY A 1 80 ? -1.314 -0.715 9.540 1.00 95.62 80 GLY A CA 1
ATOM 603 C C . GLY A 1 80 ? -2.070 -1.363 8.379 1.00 95.62 80 GLY A C 1
ATOM 604 O O . GLY A 1 80 ? -2.756 -0.655 7.653 1.00 95.62 80 GLY A O 1
ATOM 605 N N . GLN A 1 81 ? -1.994 -2.683 8.202 1.00 96.12 81 GLN A N 1
ATOM 606 C CA . GLN A 1 81 ? -2.694 -3.384 7.122 1.00 96.12 81 GLN A CA 1
ATOM 607 C C . GLN A 1 81 ? -4.217 -3.307 7.288 1.00 96.12 81 GLN A C 1
ATOM 609 O O . GLN A 1 81 ? -4.913 -3.026 6.316 1.00 96.12 81 GLN A O 1
ATOM 614 N N . LEU A 1 82 ? -4.742 -3.470 8.509 1.00 97.69 82 LEU A N 1
ATOM 615 C CA . LEU A 1 82 ? -6.174 -3.268 8.772 1.00 97.69 82 LEU A CA 1
ATOM 616 C C . LEU A 1 82 ? -6.594 -1.805 8.563 1.00 97.69 82 LEU A C 1
ATOM 618 O O . LEU A 1 82 ? -7.602 -1.541 7.909 1.00 97.69 82 LEU A O 1
ATOM 622 N N . GLY A 1 83 ? -5.787 -0.845 9.032 1.00 97.94 83 GLY A N 1
ATOM 623 C CA . GLY A 1 83 ? -6.019 0.578 8.758 1.00 97.94 83 GLY A CA 1
ATOM 624 C C . GLY A 1 83 ? -6.012 0.905 7.259 1.00 97.94 83 GLY A C 1
ATOM 625 O O . GLY A 1 83 ? -6.827 1.695 6.788 1.00 97.94 83 GLY A O 1
ATOM 626 N N . TYR A 1 84 ? -5.138 0.255 6.487 1.00 97.56 84 TYR A N 1
ATOM 627 C CA . TYR A 1 84 ? -5.073 0.392 5.034 1.00 97.56 84 TYR A CA 1
ATOM 628 C C . TYR A 1 84 ? -6.351 -0.098 4.348 1.00 97.56 84 TYR A C 1
ATOM 630 O O . TYR A 1 84 ? -6.818 0.575 3.432 1.00 97.56 84 TYR A O 1
ATOM 638 N N . VAL A 1 85 ? -6.941 -1.214 4.796 1.00 98.00 85 VAL A N 1
ATOM 639 C CA . VAL A 1 85 ? -8.224 -1.696 4.257 1.00 98.00 85 VAL A CA 1
ATOM 640 C C . VAL A 1 85 ? -9.309 -0.640 4.462 1.00 98.00 85 VAL A C 1
ATOM 642 O O . VAL A 1 85 ? -9.956 -0.251 3.493 1.00 98.00 85 VAL A O 1
ATOM 645 N N . PHE A 1 86 ? -9.454 -0.088 5.672 1.00 98.50 86 PHE A N 1
ATOM 646 C CA . PHE A 1 86 ? -10.409 1.002 5.908 1.00 98.50 86 PHE A CA 1
ATOM 647 C C . PHE A 1 86 ? -10.152 2.204 4.998 1.00 98.50 86 PHE A C 1
ATOM 649 O O . PHE A 1 86 ? -11.069 2.672 4.325 1.00 98.50 86 PHE A O 1
ATOM 656 N N . VAL A 1 87 ? -8.903 2.671 4.917 1.00 98.06 87 VAL A N 1
ATOM 657 C CA . VAL A 1 87 ? -8.525 3.785 4.036 1.00 98.06 87 VAL A CA 1
ATOM 658 C C . VAL A 1 87 ? -8.870 3.494 2.573 1.00 98.06 87 VAL A C 1
ATOM 660 O O . VAL A 1 87 ? -9.351 4.388 1.882 1.00 98.06 87 VAL A O 1
ATOM 663 N N . ALA A 1 88 ? -8.679 2.264 2.092 1.00 97.00 88 ALA A N 1
ATOM 664 C CA . ALA A 1 88 ? -9.013 1.890 0.722 1.00 97.00 88 ALA A CA 1
ATOM 665 C C . ALA A 1 88 ? -10.516 2.052 0.431 1.00 97.00 88 ALA A C 1
ATOM 667 O O . ALA A 1 88 ? -10.869 2.680 -0.569 1.00 97.00 88 ALA A O 1
ATOM 668 N N . TYR A 1 89 ? -11.397 1.561 1.310 1.00 98.00 89 TYR A N 1
ATOM 669 C CA . TYR A 1 89 ? -12.851 1.719 1.154 1.00 98.00 89 TYR A CA 1
ATOM 670 C C . TYR A 1 89 ? -13.307 3.168 1.342 1.00 98.00 89 TYR A C 1
ATOM 672 O O . TYR A 1 89 ? -14.109 3.671 0.557 1.00 98.00 89 TYR A O 1
ATOM 680 N N . ILE A 1 90 ? -12.753 3.883 2.323 1.00 98.12 90 ILE A N 1
ATOM 681 C CA . ILE A 1 90 ? -13.065 5.301 2.538 1.00 98.12 90 ILE A CA 1
ATOM 682 C C . ILE A 1 90 ? -12.697 6.127 1.298 1.00 98.12 90 ILE A C 1
ATOM 684 O O . ILE A 1 90 ? -13.480 6.971 0.867 1.00 98.12 90 ILE A O 1
ATOM 688 N N . CYS A 1 91 ? -11.544 5.864 0.676 1.00 96.44 91 CYS A N 1
ATOM 689 C CA . CYS A 1 91 ? -11.123 6.541 -0.551 1.00 96.44 91 CYS A CA 1
ATOM 690 C C . CYS A 1 91 ? -12.055 6.270 -1.744 1.00 96.44 91 CYS A C 1
ATOM 692 O O . CYS A 1 91 ? -12.244 7.170 -2.562 1.00 96.44 91 CYS A O 1
ATOM 694 N N . ARG A 1 92 ? -12.682 5.087 -1.847 1.00 95.62 92 ARG A N 1
ATOM 695 C CA . ARG A 1 92 ? -13.712 4.822 -2.878 1.00 95.62 92 ARG A CA 1
ATOM 696 C C . ARG A 1 92 ? -14.943 5.709 -2.699 1.00 95.62 92 ARG A C 1
ATOM 698 O O . ARG A 1 92 ? -15.563 6.111 -3.678 1.00 95.62 92 ARG A O 1
ATOM 705 N N . HIS A 1 93 ? -15.249 6.075 -1.457 1.00 96.44 93 HIS A N 1
ATOM 706 C CA . HIS A 1 93 ? -16.373 6.936 -1.092 1.00 96.44 93 HIS A CA 1
ATOM 707 C C . HIS A 1 93 ? -15.910 8.301 -0.568 1.00 96.44 93 HIS A C 1
ATOM 709 O O . HIS A 1 93 ? -16.539 8.884 0.314 1.00 96.44 93 HIS A O 1
ATOM 715 N N . TRP A 1 94 ? -14.815 8.826 -1.129 1.00 95.62 94 TRP A N 1
ATOM 716 C CA . TRP A 1 94 ? -14.109 10.008 -0.628 1.00 95.62 94 TRP A CA 1
ATOM 717 C C . TRP A 1 94 ? -15.010 11.217 -0.361 1.00 95.62 94 TRP A C 1
ATOM 719 O O . TRP A 1 94 ? -14.925 11.842 0.694 1.00 95.62 94 TRP A O 1
ATOM 729 N N . HIS A 1 95 ? -15.897 11.544 -1.302 1.00 93.12 95 HIS A N 1
ATOM 730 C CA . HIS A 1 95 ? -16.812 12.673 -1.143 1.00 93.12 95 HIS A CA 1
ATOM 731 C C . HIS A 1 95 ? -17.808 12.444 -0.003 1.00 93.12 95 HIS A C 1
ATOM 733 O O . HIS A 1 95 ? -18.017 13.341 0.807 1.00 93.12 95 HIS A O 1
ATOM 739 N N . TYR A 1 96 ? -18.367 11.237 0.103 1.00 94.62 96 TYR A N 1
ATOM 740 C CA . TYR A 1 96 ? -19.283 10.881 1.187 1.00 94.62 96 TYR A CA 1
ATOM 741 C C . TYR A 1 96 ? -18.579 10.932 2.548 1.00 94.62 96 TYR A C 1
ATOM 743 O O . TYR A 1 96 ? -19.131 11.446 3.516 1.00 94.62 96 TYR A O 1
ATOM 751 N N . PHE A 1 97 ? -17.322 10.485 2.599 1.00 96.44 97 PHE A N 1
ATOM 752 C CA . PHE A 1 97 ? -16.482 10.605 3.782 1.00 96.44 97 PHE A CA 1
ATOM 753 C C . PHE A 1 97 ? -16.262 12.061 4.188 1.00 96.44 97 PHE A C 1
ATOM 755 O O . PHE A 1 97 ? -16.509 12.390 5.336 1.00 96.44 97 PHE A O 1
ATOM 762 N N . LEU A 1 98 ? -15.855 12.950 3.277 1.00 93.75 98 LEU A N 1
ATOM 763 C CA . LEU A 1 98 ? -15.572 14.352 3.624 1.00 93.75 98 LEU A CA 1
ATOM 764 C C . LEU A 1 98 ? -16.783 15.120 4.177 1.00 93.75 98 LEU A C 1
ATOM 766 O O . LEU A 1 98 ? -16.591 16.095 4.900 1.00 93.75 98 LEU A O 1
ATOM 770 N N . HIS A 1 99 ? -18.001 14.694 3.840 1.00 91.75 99 HIS A N 1
ATOM 771 C CA . HIS A 1 99 ? -19.244 15.263 4.367 1.00 91.75 99 HIS A CA 1
ATOM 772 C C . HIS A 1 99 ? -19.748 14.570 5.642 1.00 91.75 99 HIS A C 1
ATOM 774 O O . HIS A 1 99 ? -20.742 15.008 6.214 1.00 91.75 99 HIS A O 1
ATOM 780 N N . SER A 1 100 ? -19.085 13.504 6.094 1.00 93.62 100 SER A N 1
ATOM 781 C CA . SER A 1 100 ? -19.428 12.808 7.331 1.00 93.62 100 SER A CA 1
ATOM 782 C C . SER A 1 100 ? -18.925 13.569 8.556 1.00 93.62 100 SER A C 1
ATOM 784 O O . SER A 1 100 ? -17.775 14.007 8.609 1.00 93.62 100 SER A O 1
ATOM 786 N N . GLU A 1 101 ? -19.748 13.616 9.600 1.00 93.69 101 GLU A N 1
ATOM 787 C CA . GLU A 1 101 ? -19.365 14.135 10.918 1.00 93.69 101 GLU A CA 1
ATOM 788 C C . GLU A 1 101 ? -18.220 13.327 11.555 1.00 93.69 101 GLU A C 1
ATOM 790 O O . GLU A 1 101 ? -17.452 13.853 12.360 1.00 93.69 101 GLU A O 1
ATOM 795 N N . LEU A 1 102 ? -18.041 12.063 11.144 1.00 96.31 102 LEU A N 1
ATOM 796 C CA . LEU A 1 102 ? -16.962 11.193 11.623 1.00 96.31 102 LEU A CA 1
ATOM 797 C C . LEU A 1 102 ? -15.612 11.481 10.951 1.00 96.31 102 LEU A C 1
ATOM 799 O O . LEU A 1 102 ? -14.578 10.999 11.416 1.00 96.31 102 LEU A O 1
ATOM 803 N N . ALA A 1 103 ? -15.581 12.256 9.863 1.00 96.62 103 ALA A N 1
ATOM 804 C CA . ALA A 1 103 ? -14.373 12.443 9.063 1.00 96.62 103 ALA A CA 1
ATOM 805 C C . ALA A 1 103 ? -13.184 13.045 9.832 1.00 96.62 103 ALA A C 1
ATOM 807 O O . ALA A 1 103 ? -12.067 12.526 9.691 1.00 96.62 103 ALA A O 1
ATOM 808 N N . PRO A 1 104 ? -13.364 14.088 10.670 1.00 96.38 104 PRO A N 1
ATOM 809 C CA . PRO A 1 104 ? -12.281 14.628 11.490 1.00 96.38 104 PRO A CA 1
ATOM 810 C C . PRO A 1 104 ? -11.786 13.616 12.530 1.00 96.38 104 PRO A C 1
ATOM 812 O O . PRO A 1 104 ? -10.576 13.466 12.711 1.00 96.38 104 PRO A O 1
ATOM 815 N N . THR A 1 105 ? -12.703 12.875 13.161 1.00 97.19 105 THR A N 1
ATOM 816 C CA . THR A 1 105 ? -12.386 11.843 14.160 1.00 97.19 105 THR A CA 1
ATOM 817 C C . THR A 1 105 ? -11.581 10.706 13.542 1.00 97.19 105 THR A C 1
ATOM 819 O O . THR A 1 105 ? -10.476 10.424 14.003 1.00 97.19 105 THR A O 1
ATOM 822 N N . ILE A 1 106 ? -12.065 10.118 12.445 1.00 98.12 106 ILE A N 1
ATOM 823 C CA . ILE A 1 106 ? -11.375 9.042 11.718 1.00 98.12 106 ILE A CA 1
ATOM 824 C C . ILE A 1 106 ? -10.013 9.523 11.215 1.00 98.12 106 ILE A C 1
ATOM 826 O O . ILE A 1 106 ? -9.016 8.817 11.345 1.00 98.12 106 ILE A O 1
ATOM 830 N N . THR A 1 107 ? -9.929 10.752 10.698 1.00 97.75 107 THR A N 1
ATOM 831 C CA . THR A 1 107 ? -8.656 11.345 10.264 1.00 97.75 107 THR A CA 1
ATOM 832 C C . THR A 1 107 ? -7.644 11.420 11.412 1.00 97.75 107 THR A C 1
ATOM 834 O O . THR A 1 107 ? -6.480 11.058 11.233 1.00 97.75 107 THR A O 1
ATOM 837 N N . ASN A 1 108 ? -8.074 11.844 12.603 1.00 97.44 108 ASN A N 1
ATOM 838 C CA . ASN A 1 108 ? -7.221 11.892 13.791 1.00 97.44 108 ASN A CA 1
ATOM 839 C C . ASN A 1 108 ? -6.836 10.496 14.292 1.00 97.44 108 ASN A C 1
ATOM 841 O O . ASN A 1 108 ? -5.682 10.274 14.652 1.00 97.44 108 ASN A O 1
ATOM 845 N N . GLN A 1 109 ? -7.767 9.544 14.296 1.00 98.00 109 GLN A N 1
ATOM 846 C CA . GLN A 1 109 ? -7.491 8.163 14.690 1.00 98.00 109 GLN A CA 1
ATOM 847 C C . GLN A 1 109 ? -6.488 7.496 13.737 1.00 98.00 109 GLN A C 1
ATOM 849 O O . GLN A 1 109 ? -5.530 6.874 14.196 1.00 98.00 109 GLN A O 1
ATOM 854 N N . MET A 1 110 ? -6.647 7.695 12.425 1.00 98.12 110 MET A N 1
ATOM 855 C CA . MET A 1 110 ? -5.707 7.217 11.409 1.00 98.12 110 MET A CA 1
ATOM 856 C C . MET A 1 110 ? -4.334 7.866 11.557 1.00 98.12 110 MET A C 1
ATOM 858 O O . MET A 1 110 ? -3.328 7.171 11.451 1.00 98.12 110 MET A O 1
ATOM 862 N N . TYR A 1 111 ? -4.269 9.167 11.867 1.00 97.38 111 TYR A N 1
ATOM 863 C CA . TYR A 1 111 ? -3.008 9.825 12.215 1.00 97.38 111 TYR A CA 1
ATOM 864 C C . TYR A 1 111 ? -2.354 9.164 13.434 1.00 97.38 111 TYR A C 1
ATOM 866 O O . TYR A 1 111 ? -1.182 8.803 13.373 1.00 97.38 111 TYR A O 1
ATOM 874 N N . ASN A 1 112 ? -3.107 8.960 14.519 1.00 96.69 112 ASN A N 1
ATOM 875 C CA . ASN A 1 112 ? -2.587 8.353 15.745 1.00 96.69 112 ASN A CA 1
ATOM 876 C C . ASN A 1 112 ? -2.045 6.937 15.477 1.00 96.69 112 ASN A C 1
ATOM 878 O O . ASN A 1 112 ? -0.994 6.575 16.006 1.00 96.69 112 ASN A O 1
ATOM 882 N N . LEU A 1 113 ? -2.720 6.157 14.620 1.00 96.69 113 LEU A N 1
ATOM 883 C CA . LEU A 1 113 ? -2.303 4.811 14.211 1.00 96.69 113 LEU A CA 1
ATOM 884 C C . LEU A 1 113 ? -0.892 4.790 13.604 1.00 96.69 113 LEU A C 1
ATOM 886 O O . LEU A 1 113 ? -0.107 3.884 13.887 1.00 96.69 113 LEU A O 1
ATOM 890 N N . ILE A 1 114 ? -0.552 5.803 12.804 1.00 95.62 114 ILE A N 1
ATOM 891 C CA . ILE A 1 114 ? 0.739 5.901 12.109 1.00 95.62 114 ILE A CA 1
ATOM 892 C C . ILE A 1 114 ? 1.722 6.876 12.756 1.00 95.62 114 ILE A C 1
ATOM 894 O O . ILE A 1 114 ? 2.842 7.011 12.269 1.00 95.62 114 ILE A O 1
ATOM 898 N N . GLU A 1 115 ? 1.344 7.559 13.836 1.00 94.56 115 GLU A N 1
ATOM 899 C CA . GLU A 1 115 ? 2.120 8.666 14.404 1.00 94.56 115 GLU A CA 1
ATOM 900 C C . GLU A 1 115 ? 3.567 8.251 14.706 1.00 94.56 115 GLU A C 1
ATOM 902 O O . GLU A 1 115 ? 4.523 8.959 14.385 1.00 94.56 115 GLU A O 1
ATOM 907 N N . ARG A 1 116 ? 3.752 7.054 15.270 1.00 91.75 116 ARG A N 1
ATOM 908 C CA . ARG A 1 116 ? 5.092 6.521 15.540 1.00 91.75 116 ARG A CA 1
ATOM 909 C C . ARG A 1 116 ? 5.901 6.294 14.263 1.00 91.75 116 ARG A C 1
ATOM 911 O O . ARG A 1 116 ? 7.097 6.543 14.285 1.00 91.75 116 ARG A O 1
ATOM 918 N N . MET A 1 117 ? 5.269 5.864 13.170 1.00 92.12 117 MET A N 1
ATOM 919 C CA . MET A 1 117 ? 5.940 5.629 11.884 1.00 92.12 117 MET A CA 1
ATOM 920 C C . MET A 1 117 ? 6.435 6.904 11.213 1.00 92.12 117 MET A C 1
ATOM 922 O O . MET A 1 117 ? 7.422 6.857 10.487 1.00 92.12 117 MET A O 1
ATOM 926 N N . ILE A 1 118 ? 5.744 8.022 11.429 1.00 89.88 118 ILE A N 1
ATOM 927 C CA . ILE A 1 118 ? 6.093 9.300 10.803 1.00 89.88 118 ILE A CA 1
ATOM 928 C C . ILE A 1 118 ? 7.010 10.156 11.690 1.00 89.88 118 ILE A C 1
ATOM 930 O O . ILE A 1 118 ? 7.808 10.921 11.158 1.00 89.88 118 ILE A O 1
ATOM 934 N N . ARG A 1 119 ? 6.935 10.023 13.026 1.00 89.19 119 ARG A N 1
ATOM 935 C CA . ARG A 1 119 ? 7.684 10.880 13.968 1.00 89.19 119 ARG A CA 1
ATOM 936 C C . ARG A 1 119 ? 8.937 10.243 14.564 1.00 89.19 119 ARG A C 1
ATOM 938 O O . ARG A 1 119 ? 9.869 10.969 14.903 1.00 89.19 119 ARG A O 1
ATOM 945 N N . ALA A 1 120 ? 8.963 8.927 14.777 1.00 85.81 120 ALA A N 1
ATOM 946 C CA . ALA A 1 120 ? 10.080 8.290 15.472 1.00 85.81 120 ALA A CA 1
ATOM 947 C C . ALA A 1 120 ? 11.169 7.863 14.481 1.00 85.81 120 ALA A C 1
ATOM 949 O O . ALA A 1 120 ? 10.921 7.047 13.600 1.00 85.81 120 ALA A O 1
ATOM 950 N N . HIS A 1 121 ? 12.385 8.386 14.664 1.00 78.06 121 HIS A N 1
ATOM 951 C CA . HIS A 1 121 ? 13.510 8.165 13.750 1.00 78.06 121 HIS A CA 1
ATOM 952 C C . HIS A 1 121 ? 13.855 6.679 13.551 1.00 78.06 121 HIS A C 1
ATOM 954 O O . HIS A 1 121 ? 14.072 6.240 12.427 1.00 78.06 121 HIS A O 1
ATOM 960 N N . ASP A 1 122 ? 13.834 5.895 14.633 1.00 82.94 122 ASP A N 1
ATOM 961 C CA . ASP A 1 122 ? 14.196 4.471 14.612 1.00 82.94 122 ASP A CA 1
ATOM 962 C C . ASP A 1 122 ? 13.006 3.536 14.348 1.00 82.94 122 ASP A C 1
ATOM 964 O O . ASP A 1 122 ? 13.136 2.310 14.431 1.00 82.94 122 ASP A O 1
ATOM 968 N N . TYR A 1 123 ? 11.823 4.091 14.065 1.00 88.12 123 TYR A N 1
ATOM 969 C CA . TYR A 1 123 ? 10.632 3.293 13.824 1.00 88.12 123 TYR A CA 1
ATOM 970 C C . TYR A 1 123 ? 10.409 3.069 12.325 1.00 88.12 123 TYR A C 1
ATOM 972 O O . TYR A 1 123 ? 10.319 4.033 11.565 1.00 88.12 123 TYR A O 1
ATOM 980 N N . PRO A 1 124 ? 10.272 1.814 11.864 1.00 90.38 124 PRO A N 1
ATOM 981 C CA . PRO A 1 124 ? 10.125 1.552 10.445 1.00 90.38 124 PRO A CA 1
ATOM 982 C C . PRO A 1 124 ? 8.761 2.027 9.935 1.00 90.38 124 PRO A C 1
ATOM 984 O O . PRO A 1 124 ? 7.710 1.640 10.442 1.00 90.38 124 PRO A O 1
ATOM 987 N N . MET A 1 125 ? 8.778 2.805 8.856 1.00 91.38 125 MET A N 1
ATOM 988 C CA . MET A 1 125 ? 7.594 3.064 8.046 1.00 91.38 125 MET A CA 1
ATOM 989 C C . MET A 1 125 ? 7.208 1.836 7.204 1.00 91.38 125 MET A C 1
ATOM 991 O O . MET A 1 125 ? 8.043 1.237 6.524 1.00 91.38 125 MET A O 1
ATOM 995 N N . THR A 1 126 ? 5.931 1.463 7.210 1.00 93.69 126 THR A N 1
ATOM 996 C CA . THR A 1 126 ? 5.382 0.417 6.329 1.00 93.69 126 THR A CA 1
ATOM 997 C C . THR A 1 126 ? 4.732 1.044 5.092 1.00 93.69 126 THR A C 1
ATOM 999 O O . THR A 1 126 ? 4.405 2.232 5.092 1.00 93.69 126 THR A O 1
ATOM 1002 N N . CYS A 1 127 ? 4.507 0.270 4.023 1.00 94.12 127 CYS A N 1
ATOM 1003 C CA . CYS A 1 127 ? 3.748 0.784 2.872 1.00 94.12 127 CYS A CA 1
ATOM 1004 C C . CYS A 1 127 ? 2.287 1.103 3.227 1.00 94.12 127 CYS A C 1
ATOM 1006 O O . CYS A 1 127 ? 1.716 2.072 2.721 1.00 94.12 127 CYS A O 1
ATOM 1008 N N . TRP A 1 128 ? 1.717 0.344 4.163 1.00 95.88 128 TRP A N 1
ATOM 1009 C CA . TRP A 1 128 ? 0.405 0.607 4.746 1.00 95.88 128 TRP A CA 1
ATOM 1010 C C . TRP A 1 128 ? 0.383 1.960 5.447 1.00 95.88 128 TRP A C 1
ATOM 1012 O O . TRP A 1 128 ? -0.416 2.824 5.094 1.00 95.88 128 TRP A O 1
ATOM 1022 N N . GLY A 1 129 ? 1.339 2.185 6.355 1.00 95.38 129 GLY A N 1
ATOM 1023 C CA . GLY A 1 129 ? 1.500 3.453 7.059 1.00 95.38 129 GLY A CA 1
ATOM 1024 C C . GLY A 1 129 ? 1.697 4.627 6.108 1.00 95.38 129 GLY A C 1
ATOM 1025 O O . GLY A 1 129 ? 1.100 5.682 6.300 1.00 95.38 129 GLY A O 1
ATOM 1026 N N . ARG A 1 130 ? 2.462 4.437 5.026 1.00 93.31 130 ARG A N 1
ATOM 1027 C CA . ARG A 1 130 ? 2.652 5.456 3.986 1.00 93.3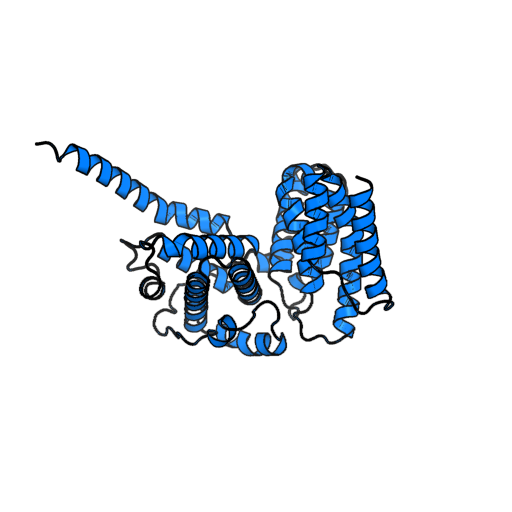1 130 ARG A CA 1
ATOM 1028 C C . ARG A 1 130 ? 1.358 5.820 3.270 1.00 93.31 130 ARG A C 1
ATOM 1030 O O . ARG A 1 130 ? 1.103 7.001 3.049 1.00 93.31 130 ARG A O 1
ATOM 1037 N N . THR A 1 131 ? 0.532 4.833 2.946 1.00 95.12 131 THR A N 1
ATOM 1038 C CA . THR A 1 131 ? -0.755 5.086 2.289 1.00 95.12 131 THR A CA 1
ATOM 1039 C C . THR A 1 131 ? -1.739 5.773 3.233 1.00 95.12 131 THR A C 1
ATOM 1041 O O . THR A 1 131 ? -2.384 6.746 2.847 1.00 95.12 131 THR A O 1
ATOM 1044 N N . ILE A 1 132 ? -1.794 5.336 4.495 1.00 97.44 132 ILE A N 1
ATOM 1045 C CA . ILE A 1 132 ? -2.588 6.002 5.534 1.00 97.44 132 ILE A CA 1
ATOM 1046 C C . ILE A 1 132 ? -2.099 7.445 5.730 1.00 97.44 132 ILE A C 1
ATOM 1048 O O . ILE A 1 132 ? -2.912 8.356 5.850 1.00 97.44 132 ILE A O 1
ATOM 1052 N N . ALA A 1 133 ? -0.788 7.697 5.689 1.00 95.69 133 ALA A N 1
ATOM 1053 C CA . ALA A 1 133 ? -0.238 9.045 5.799 1.00 95.69 133 ALA A CA 1
ATOM 1054 C C . ALA A 1 133 ? -0.672 9.948 4.638 1.00 95.69 133 ALA A C 1
ATOM 1056 O O . ALA A 1 133 ? -1.031 11.103 4.868 1.00 95.69 133 ALA A O 1
ATOM 1057 N N . ALA A 1 134 ? -0.683 9.421 3.409 1.00 93.62 134 ALA A N 1
ATOM 1058 C CA . ALA A 1 134 ? -1.197 10.139 2.248 1.00 93.62 134 ALA A CA 1
ATOM 1059 C C . ALA A 1 134 ? -2.689 10.474 2.410 1.00 93.62 134 ALA A C 1
ATOM 1061 O O . ALA A 1 134 ? -3.086 11.624 2.212 1.00 93.62 134 ALA A O 1
ATOM 1062 N N . PHE A 1 135 ? -3.494 9.504 2.852 1.00 96.00 135 PHE A N 1
ATOM 1063 C CA . PHE A 1 135 ? -4.907 9.709 3.175 1.00 96.00 135 PHE A CA 1
ATOM 1064 C C . PHE A 1 135 ? -5.103 10.816 4.219 1.00 96.00 135 PHE A C 1
ATOM 1066 O O . PHE A 1 135 ? -5.806 11.786 3.947 1.00 96.00 135 PHE A O 1
ATOM 1073 N N . VAL A 1 136 ? -4.427 10.719 5.369 1.00 96.94 136 VAL A N 1
ATOM 1074 C CA . VAL A 1 136 ? -4.514 11.695 6.466 1.00 96.94 136 VAL A CA 1
ATOM 1075 C C . VAL A 1 136 ? -4.103 13.088 5.995 1.00 96.94 136 VAL A C 1
ATOM 1077 O O . VAL A 1 136 ? -4.750 14.078 6.325 1.00 96.94 136 VAL A O 1
ATOM 1080 N N . TYR A 1 137 ? -3.027 13.199 5.218 1.00 94.31 137 TYR A N 1
ATOM 1081 C CA . TYR A 1 137 ? -2.573 14.482 4.692 1.00 94.31 137 TYR A CA 1
ATOM 1082 C C . TYR A 1 137 ? -3.649 15.155 3.827 1.00 94.31 137 TYR A C 1
ATOM 1084 O O . TYR A 1 137 ? -3.991 16.321 4.049 1.00 94.31 137 TYR A O 1
ATOM 1092 N N . HIS A 1 138 ? -4.212 14.412 2.870 1.00 92.88 138 HIS A N 1
ATOM 1093 C CA . HIS A 1 138 ? -5.228 14.938 1.964 1.00 92.88 138 HIS A CA 1
ATOM 1094 C C . HIS A 1 138 ? -6.562 15.199 2.668 1.00 92.88 138 HIS A C 1
ATOM 1096 O O . HIS A 1 138 ? -7.183 16.231 2.403 1.00 92.88 138 HIS A O 1
ATOM 1102 N N . SER A 1 139 ? -6.985 14.333 3.594 1.00 94.94 139 SER A N 1
ATOM 1103 C CA . SER A 1 139 ? -8.244 14.516 4.323 1.00 94.94 139 SER A CA 1
ATOM 1104 C C . SER A 1 139 ? -8.164 15.750 5.206 1.00 94.94 139 SER A C 1
ATOM 1106 O O . SER A 1 139 ? -9.040 16.608 5.141 1.00 94.94 139 SER A O 1
ATOM 1108 N N . LYS A 1 140 ? -7.053 15.935 5.930 1.00 93.62 140 LYS A N 1
ATOM 1109 C CA . LYS A 1 140 ? -6.819 17.138 6.734 1.00 93.62 140 LYS A CA 1
ATOM 1110 C C . LYS A 1 140 ? -6.863 18.408 5.903 1.00 93.62 140 LYS A C 1
ATOM 1112 O O . LYS A 1 140 ? -7.434 19.399 6.349 1.00 93.62 140 LYS A O 1
ATOM 1117 N N . PHE A 1 141 ? -6.235 18.405 4.728 1.00 91.81 141 PHE A N 1
ATOM 1118 C CA . PHE A 1 141 ? -6.241 19.571 3.850 1.00 91.81 141 PHE A CA 1
ATOM 1119 C C . PHE A 1 141 ? -7.670 19.949 3.433 1.00 91.81 141 PHE A C 1
ATOM 1121 O O . PHE A 1 141 ? -8.057 21.111 3.558 1.00 91.81 141 PHE A O 1
ATOM 1128 N N . GLN A 1 142 ? -8.471 18.969 3.007 1.00 93.00 142 GLN A N 1
ATOM 1129 C CA . GLN A 1 142 ? -9.854 19.208 2.588 1.00 93.00 142 GLN A CA 1
ATOM 1130 C C . GLN A 1 142 ? -10.759 19.606 3.759 1.00 93.00 142 GLN A C 1
ATOM 1132 O O . GLN A 1 142 ? -11.519 20.564 3.642 1.00 93.00 142 GLN A O 1
ATOM 1137 N N . LEU A 1 143 ? -10.630 18.947 4.913 1.00 92.44 143 LEU A N 1
ATOM 1138 C CA . LEU A 1 143 ? -11.411 19.266 6.109 1.00 92.44 143 LEU A CA 1
ATOM 1139 C C . LEU A 1 143 ? -11.129 20.692 6.600 1.00 92.44 143 LEU A C 1
ATOM 1141 O O . LEU A 1 143 ? -12.068 21.445 6.851 1.00 92.44 143 LEU A O 1
ATOM 1145 N N . LYS A 1 144 ? -9.859 21.124 6.622 1.00 90.12 144 LYS A N 1
ATOM 1146 C CA . LYS A 1 144 ? -9.499 22.520 6.939 1.00 90.12 144 LYS A CA 1
ATOM 1147 C C . LYS A 1 144 ? -10.099 23.519 5.956 1.00 90.12 144 LYS A C 1
ATOM 1149 O O . LYS A 1 144 ? -10.540 24.585 6.371 1.00 90.12 144 LYS A O 1
ATOM 1154 N N . LYS A 1 145 ? -10.108 23.185 4.662 1.00 88.62 145 LYS A N 1
ATOM 1155 C CA . LYS A 1 145 ? -10.696 24.038 3.622 1.00 88.62 145 LYS A CA 1
ATOM 1156 C C . LYS A 1 145 ? -12.214 24.150 3.770 1.00 88.62 145 LYS A C 1
ATOM 1158 O O . LYS A 1 145 ? -12.764 25.208 3.494 1.00 88.62 145 LYS A O 1
ATOM 1163 N N . SER A 1 146 ? -12.867 23.072 4.195 1.00 83.75 146 SER A N 1
ATOM 1164 C CA . SER A 1 146 ? -14.321 23.022 4.345 1.00 83.75 146 SER A CA 1
ATOM 1165 C C . SER A 1 146 ? -14.843 23.889 5.498 1.00 83.75 146 SER A C 1
ATOM 1167 O O . SER A 1 146 ? -15.959 24.382 5.406 1.00 83.75 146 SER A O 1
ATOM 1169 N N . GLN A 1 147 ? -14.046 24.092 6.559 1.00 77.12 147 GLN A N 1
ATOM 1170 C CA . GLN A 1 147 ? -14.463 24.756 7.809 1.00 77.12 147 GLN A CA 1
ATOM 1171 C C . GLN A 1 147 ? -15.712 24.129 8.464 1.00 77.12 147 GLN A C 1
ATOM 1173 O O . GLN A 1 147 ? -16.386 24.772 9.258 1.00 77.12 147 GLN A O 1
ATOM 1178 N N . LEU A 1 148 ? -16.015 22.863 8.154 1.00 70.69 148 LEU A N 1
ATOM 1179 C CA . LEU A 1 148 ? -17.227 22.172 8.612 1.00 70.69 148 LEU A CA 1
ATOM 1180 C C . LEU A 1 148 ? -17.079 21.497 9.987 1.00 70.69 148 LEU A C 1
ATOM 1182 O O . LEU A 1 148 ? -17.984 20.789 10.415 1.00 70.69 148 LEU A O 1
ATOM 1186 N N . SER A 1 149 ? -15.943 21.651 10.672 1.00 76.50 149 SER A N 1
ATOM 1187 C CA . SER A 1 149 ? -15.716 21.020 11.975 1.00 76.50 149 SER A CA 1
ATOM 1188 C C . SER A 1 149 ? -14.791 21.838 12.870 1.00 76.50 149 SER A C 1
ATOM 1190 O O . SER A 1 149 ? -13.732 22.288 12.431 1.00 76.50 149 SER A O 1
ATOM 1192 N N . ASP A 1 150 ? -15.161 21.925 14.148 1.00 82.25 150 ASP A N 1
ATOM 1193 C CA . ASP A 1 150 ? -14.358 22.522 15.222 1.00 82.25 150 ASP A CA 1
ATOM 1194 C C . ASP A 1 150 ? -13.301 21.556 15.790 1.00 82.25 150 ASP A C 1
ATOM 1196 O O . ASP A 1 150 ? -12.491 21.925 16.647 1.00 82.25 150 ASP A O 1
ATOM 1200 N N . ILE A 1 151 ? -13.279 20.298 15.330 1.00 88.12 151 ILE A N 1
ATOM 1201 C CA . ILE A 1 151 ? -12.333 19.292 15.816 1.00 88.12 151 ILE A CA 1
ATOM 1202 C C . ILE A 1 151 ? -10.918 19.654 15.357 1.00 88.12 151 ILE A C 1
ATOM 1204 O O . ILE A 1 151 ? -10.599 19.710 14.165 1.00 88.12 151 ILE A O 1
ATOM 1208 N N . LYS A 1 152 ? -10.015 19.831 16.327 1.00 91.56 152 LYS A N 1
ATOM 1209 C CA . LYS A 1 152 ? -8.599 20.080 16.056 1.00 91.56 152 LYS A CA 1
ATOM 1210 C C . LYS A 1 152 ? -7.953 18.854 15.405 1.00 91.56 152 LYS A C 1
ATOM 1212 O O . LYS A 1 152 ? -7.826 17.795 16.015 1.00 91.56 152 LYS A O 1
ATOM 1217 N N . LEU A 1 153 ? -7.481 19.026 14.175 1.00 93.12 153 LEU A N 1
ATOM 1218 C CA . LEU A 1 153 ? -6.806 17.969 13.422 1.00 93.12 153 LEU A CA 1
ATOM 1219 C C . LEU A 1 153 ? -5.354 17.768 13.891 1.00 93.12 153 LEU A C 1
ATOM 1221 O O . LEU A 1 153 ? -4.586 18.729 13.984 1.00 93.12 153 LEU A O 1
ATOM 1225 N N . HIS A 1 154 ? -4.970 16.517 14.149 1.00 92.75 154 HIS A N 1
ATOM 1226 C CA . HIS A 1 154 ? -3.659 16.113 14.669 1.00 92.75 154 HIS A CA 1
ATOM 1227 C C . HIS A 1 154 ? -2.568 16.096 13.592 1.00 92.75 154 HIS A C 1
ATOM 1229 O O . HIS A 1 154 ? -2.853 15.845 12.423 1.00 92.75 154 HIS A O 1
ATOM 1235 N N . GLY A 1 155 ? -1.310 16.323 13.988 1.00 88.50 155 GLY A N 1
ATOM 1236 C CA . GLY A 1 155 ? -0.120 16.316 13.126 1.00 88.50 155 GLY A CA 1
ATOM 1237 C C . GLY A 1 155 ? 0.181 17.655 12.452 1.00 88.50 155 GLY A C 1
ATOM 1238 O O . GLY A 1 155 ? -0.718 18.327 11.931 1.00 88.50 155 GLY A O 1
ATOM 1239 N N . VAL A 1 156 ? 1.452 18.039 12.411 1.00 88.56 156 VAL A N 1
ATOM 1240 C CA . VAL A 1 156 ? 1.933 19.214 11.669 1.00 88.56 156 VAL A CA 1
ATOM 1241 C C . VAL A 1 156 ? 2.259 18.841 10.221 1.00 88.56 156 VAL A C 1
ATOM 1243 O O . VAL A 1 156 ? 2.326 17.668 9.872 1.00 88.56 156 VAL A O 1
ATOM 1246 N N . HIS A 1 157 ? 2.400 19.831 9.332 1.00 84.38 157 HIS A N 1
ATOM 1247 C CA . HIS A 1 157 ? 2.709 19.569 7.915 1.00 84.38 157 HIS A CA 1
ATOM 1248 C C . HIS A 1 157 ? 4.054 18.843 7.751 1.00 84.38 157 HIS A C 1
ATOM 1250 O O . HIS A 1 157 ? 4.141 17.885 6.984 1.00 84.38 157 HIS A O 1
ATOM 1256 N N . ASP A 1 158 ? 5.050 19.225 8.553 1.00 86.12 158 ASP A N 1
ATOM 1257 C CA . ASP A 1 158 ? 6.394 18.647 8.504 1.00 86.12 158 ASP A CA 1
ATOM 1258 C C . ASP A 1 158 ? 6.445 17.157 8.871 1.00 86.12 158 ASP A C 1
ATOM 1260 O O . ASP A 1 158 ? 7.315 16.454 8.357 1.00 86.12 158 ASP A O 1
ATOM 1264 N N . ASP A 1 159 ? 5.480 16.641 9.647 1.00 86.00 159 ASP A N 1
ATOM 1265 C CA . ASP A 1 159 ? 5.398 15.208 9.976 1.00 86.00 159 ASP A CA 1
ATOM 1266 C C . ASP A 1 159 ? 5.266 14.341 8.708 1.00 86.00 159 ASP A C 1
ATOM 1268 O O . ASP A 1 159 ? 5.690 13.189 8.676 1.00 86.00 159 ASP A O 1
ATOM 1272 N N . PHE A 1 160 ? 4.705 14.894 7.628 1.00 88.50 160 PHE A N 1
ATOM 1273 C CA . PHE A 1 160 ? 4.469 14.170 6.378 1.00 88.50 160 PHE A CA 1
ATOM 1274 C C . PHE A 1 160 ? 5.581 14.364 5.346 1.00 88.50 160 PHE A C 1
ATOM 1276 O O . PHE A 1 160 ? 5.545 13.750 4.277 1.00 88.50 160 PHE A O 1
ATOM 1283 N N . ARG A 1 161 ? 6.594 15.189 5.636 1.00 81.94 161 ARG A N 1
ATOM 1284 C CA . ARG A 1 161 ? 7.650 15.517 4.671 1.00 81.94 161 ARG A CA 1
ATOM 1285 C C . ARG A 1 161 ? 8.351 14.255 4.156 1.00 81.94 161 ARG A C 1
ATOM 1287 O O . ARG A 1 161 ? 8.564 14.120 2.959 1.00 81.94 161 ARG A O 1
ATOM 1294 N N . HIS A 1 162 ? 8.626 13.282 5.022 1.00 74.88 162 HIS A N 1
ATOM 1295 C CA . HIS A 1 162 ? 9.284 12.021 4.646 1.00 74.88 162 HIS A CA 1
ATOM 1296 C C . HIS A 1 162 ? 8.415 11.072 3.803 1.00 74.88 162 HIS A C 1
ATOM 1298 O O . HIS A 1 162 ? 8.948 10.192 3.131 1.00 74.88 162 HIS A O 1
ATOM 1304 N N . VAL A 1 163 ? 7.091 11.248 3.818 1.00 78.44 163 VAL A N 1
ATOM 1305 C CA . VAL A 1 163 ? 6.141 10.458 3.016 1.00 78.44 163 VAL A CA 1
ATOM 1306 C C . VAL A 1 163 ? 6.118 10.941 1.568 1.00 78.44 163 VAL A C 1
ATOM 1308 O O . VAL A 1 163 ? 6.014 10.130 0.649 1.00 78.44 163 VAL A O 1
ATOM 1311 N N . PHE A 1 164 ? 6.241 12.256 1.373 1.00 76.06 164 PHE A N 1
ATOM 1312 C CA . PHE A 1 164 ? 6.140 12.912 0.068 1.00 76.06 164 PHE A CA 1
ATOM 1313 C C . PHE A 1 164 ? 7.486 13.328 -0.532 1.00 76.06 164 PHE A C 1
ATOM 1315 O O . PHE A 1 164 ? 7.551 13.656 -1.716 1.00 76.06 164 PHE A O 1
ATOM 1322 N N . ASN A 1 165 ? 8.566 13.312 0.253 1.00 68.56 165 ASN A N 1
ATOM 1323 C CA . ASN A 1 165 ? 9.912 13.547 -0.251 1.00 68.56 165 ASN A CA 1
ATOM 1324 C C . ASN A 1 165 ? 10.351 12.372 -1.124 1.00 68.56 165 ASN A C 1
ATOM 1326 O O . ASN A 1 165 ? 10.896 11.376 -0.650 1.00 68.56 165 ASN A O 1
ATOM 1330 N N . HIS A 1 166 ? 10.143 12.516 -2.423 1.00 66.62 166 HIS A N 1
ATOM 1331 C CA . HIS A 1 166 ? 10.760 11.672 -3.430 1.00 66.62 166 HIS A CA 1
ATOM 1332 C C . HIS A 1 166 ? 12.162 12.236 -3.681 1.00 66.62 166 HIS A C 1
ATOM 1334 O O . HIS A 1 166 ? 12.308 13.360 -4.158 1.00 66.62 166 HIS A O 1
ATOM 1340 N N . GLY A 1 167 ? 13.194 11.532 -3.213 1.00 57.06 167 GLY A N 1
ATOM 1341 C CA . GLY A 1 167 ? 14.568 12.029 -3.305 1.00 57.06 167 GLY A CA 1
ATOM 1342 C C . GLY A 1 167 ? 15.005 12.154 -4.762 1.00 57.06 167 GLY A C 1
ATOM 1343 O O . GLY A 1 167 ? 14.768 11.225 -5.517 1.00 57.06 167 GLY A O 1
ATOM 1344 N N . SER A 1 168 ? 15.677 13.246 -5.143 1.00 55.19 168 SER A N 1
ATOM 1345 C CA . SER A 1 168 ? 16.187 13.431 -6.507 1.00 55.19 168 SER A CA 1
ATOM 1346 C C . SER A 1 168 ? 17.310 12.430 -6.803 1.00 55.19 168 SER A C 1
ATOM 1348 O O . SER A 1 168 ? 18.462 12.652 -6.416 1.00 55.19 168 SER A O 1
ATOM 1350 N N . SER A 1 169 ? 16.990 11.318 -7.462 1.00 55.38 169 SER A N 1
ATOM 1351 C CA . SER A 1 169 ? 17.995 10.370 -7.956 1.00 55.38 169 SER A CA 1
ATOM 1352 C C . SER A 1 169 ? 18.203 10.609 -9.446 1.00 55.38 169 SER A C 1
ATOM 1354 O O . SER A 1 169 ? 17.289 10.431 -10.249 1.00 55.38 169 SER A O 1
ATOM 1356 N N . LEU A 1 170 ? 19.414 11.014 -9.830 1.00 57.06 170 LEU A N 1
ATOM 1357 C CA . LEU A 1 170 ? 19.851 10.901 -11.218 1.00 57.06 170 LEU A CA 1
ATOM 1358 C C . LEU A 1 170 ? 20.042 9.404 -11.495 1.00 57.06 170 LEU A C 1
ATOM 1360 O O . LEU A 1 170 ? 20.891 8.774 -10.861 1.00 57.06 170 LEU A O 1
ATOM 1364 N N . CYS A 1 171 ? 19.249 8.834 -12.408 1.00 57.44 171 CYS A N 1
ATOM 1365 C CA . CYS A 1 171 ? 19.329 7.427 -12.810 1.00 57.44 171 CYS A CA 1
ATOM 1366 C C . CYS A 1 171 ? 20.713 7.109 -13.393 1.00 57.44 171 CYS A C 1
ATOM 1368 O O . CYS A 1 171 ? 20.941 7.255 -14.589 1.00 57.44 171 CYS A O 1
ATOM 1370 N N . ASN A 1 172 ? 21.647 6.695 -12.536 1.00 61.88 172 ASN A N 1
ATOM 1371 C CA . ASN A 1 172 ? 23.042 6.439 -12.907 1.00 61.88 172 ASN A CA 1
ATOM 1372 C C . ASN A 1 172 ? 23.521 5.040 -12.465 1.00 61.88 172 ASN A C 1
ATOM 1374 O O . ASN A 1 172 ? 24.717 4.760 -12.412 1.00 61.88 172 ASN A O 1
ATOM 1378 N N . GLY A 1 173 ? 22.583 4.152 -12.109 1.00 65.50 173 GLY A N 1
ATOM 1379 C CA . GLY A 1 173 ? 22.862 2.792 -11.633 1.00 65.50 173 GLY A CA 1
ATOM 1380 C C . GLY A 1 173 ? 23.107 1.749 -12.731 1.00 65.50 173 GLY A C 1
ATOM 1381 O O . GLY A 1 173 ? 23.523 0.637 -12.407 1.00 65.50 173 GLY A O 1
ATOM 1382 N N . GLY A 1 174 ? 22.887 2.093 -14.006 1.00 70.81 174 GLY A N 1
ATOM 1383 C CA . GLY A 1 174 ? 22.909 1.145 -15.129 1.00 70.81 174 GLY A CA 1
ATOM 1384 C C . GLY A 1 174 ? 24.233 0.400 -15.329 1.00 70.81 174 GLY A C 1
ATOM 1385 O O . GLY A 1 174 ? 24.232 -0.751 -15.748 1.00 70.81 174 GLY A O 1
ATOM 1386 N N . ASN A 1 175 ? 25.361 1.001 -14.944 1.00 73.94 175 ASN A N 1
ATOM 1387 C CA . ASN A 1 175 ? 26.698 0.450 -15.198 1.00 73.94 175 ASN A CA 1
ATOM 1388 C C . ASN A 1 175 ? 26.998 -0.879 -14.471 1.00 73.94 175 ASN A C 1
ATOM 1390 O O . ASN A 1 175 ? 28.005 -1.515 -14.775 1.00 73.94 175 ASN A O 1
ATOM 1394 N N . ARG A 1 176 ? 26.194 -1.279 -13.473 1.00 85.38 176 ARG A N 1
ATOM 1395 C CA . ARG A 1 176 ? 26.406 -2.503 -12.671 1.00 85.38 176 ARG A CA 1
ATOM 1396 C C . ARG A 1 176 ? 25.093 -3.205 -12.329 1.00 85.38 176 ARG A C 1
ATOM 1398 O O . ARG A 1 176 ? 24.800 -3.452 -11.159 1.00 85.38 176 ARG A O 1
ATOM 1405 N N . TYR A 1 177 ? 24.293 -3.505 -13.346 1.00 92.38 177 TYR A N 1
ATOM 1406 C CA . TYR A 1 177 ? 23.104 -4.329 -13.157 1.00 92.38 177 TYR A CA 1
ATOM 1407 C C . TYR A 1 177 ? 23.461 -5.716 -12.591 1.00 92.38 177 TYR A C 1
ATOM 1409 O O . TYR A 1 177 ? 24.372 -6.385 -13.075 1.00 92.38 177 TYR A O 1
ATOM 1417 N N . ASN A 1 178 ? 22.736 -6.140 -11.554 1.00 94.69 178 ASN A N 1
ATOM 1418 C CA . ASN A 1 178 ? 22.865 -7.445 -10.918 1.00 94.69 178 ASN A CA 1
ATOM 1419 C C . ASN A 1 178 ? 21.534 -8.213 -10.990 1.00 94.69 178 ASN A C 1
ATOM 1421 O O . ASN A 1 178 ? 20.611 -7.977 -10.204 1.00 94.69 178 ASN A O 1
ATOM 1425 N N . THR A 1 179 ? 21.473 -9.198 -11.884 1.00 94.88 179 THR A N 1
ATOM 1426 C CA . THR A 1 179 ? 20.307 -10.073 -12.110 1.00 94.88 179 THR A CA 1
ATOM 1427 C C . THR A 1 179 ? 19.915 -10.925 -10.899 1.00 94.88 179 THR A C 1
ATOM 1429 O O . THR A 1 179 ? 18.788 -11.409 -10.821 1.00 94.88 179 THR A O 1
ATOM 1432 N N . LEU A 1 180 ? 20.828 -11.129 -9.944 1.00 95.50 180 LEU A N 1
ATOM 1433 C CA . LEU A 1 180 ? 20.598 -11.960 -8.759 1.00 95.50 180 LEU A CA 1
ATOM 1434 C C . LEU A 1 180 ? 20.113 -11.153 -7.551 1.00 95.50 180 LEU A C 1
ATOM 1436 O O . LEU A 1 180 ? 19.689 -11.737 -6.554 1.00 95.50 180 LEU A O 1
ATOM 1440 N N . PHE A 1 181 ? 20.152 -9.819 -7.613 1.00 95.81 181 PHE A N 1
ATOM 1441 C CA . PHE A 1 181 ? 19.757 -8.971 -6.490 1.00 95.81 181 PHE A CA 1
ATOM 1442 C C . PHE A 1 181 ? 18.278 -9.197 -6.126 1.00 95.81 181 PHE A C 1
ATOM 1444 O O . PHE A 1 181 ? 17.393 -8.898 -6.924 1.00 95.81 181 PHE A O 1
ATOM 1451 N N . PHE A 1 182 ? 18.015 -9.734 -4.927 1.00 94.62 182 PHE A N 1
ATOM 1452 C CA . PHE A 1 182 ? 16.681 -10.093 -4.403 1.00 94.62 182 PHE A CA 1
ATOM 1453 C C . PHE A 1 182 ? 15.894 -11.158 -5.183 1.00 94.62 182 PHE A C 1
ATOM 1455 O O . PHE A 1 182 ? 14.763 -11.472 -4.808 1.00 94.62 182 PHE A O 1
ATOM 1462 N N . LYS A 1 183 ? 16.487 -11.782 -6.205 1.00 93.00 183 LYS A N 1
ATOM 1463 C CA . LYS A 1 183 ? 15.825 -12.840 -6.978 1.00 93.00 183 LYS A CA 1
ATOM 1464 C C . LYS A 1 183 ? 15.377 -14.006 -6.086 1.00 93.00 183 LYS A C 1
ATOM 1466 O O . LYS A 1 183 ? 14.250 -14.476 -6.202 1.00 93.00 183 LYS A O 1
ATOM 1471 N N . ASP A 1 184 ? 16.217 -14.377 -5.123 1.00 92.19 184 ASP A N 1
ATOM 1472 C CA . ASP A 1 184 ? 15.955 -15.428 -4.134 1.00 92.19 184 ASP A CA 1
ATOM 1473 C C . ASP A 1 184 ? 14.746 -15.140 -3.223 1.00 92.19 184 ASP A C 1
ATOM 1475 O O . ASP A 1 184 ? 14.141 -16.056 -2.668 1.00 92.19 184 ASP A O 1
ATOM 1479 N N . VAL A 1 185 ? 14.397 -13.863 -3.048 1.00 91.44 185 VAL A N 1
ATOM 1480 C CA . VAL A 1 185 ? 13.234 -13.430 -2.266 1.00 91.44 185 VAL A CA 1
ATOM 1481 C C . VAL A 1 185 ? 11.978 -13.489 -3.128 1.00 91.44 185 VAL A C 1
ATOM 1483 O O . VAL A 1 185 ? 10.960 -14.001 -2.674 1.00 91.44 185 VAL A O 1
ATOM 1486 N N . PHE A 1 186 ? 12.054 -13.043 -4.384 1.00 93.12 186 PHE A N 1
ATOM 1487 C CA . PHE A 1 186 ? 10.916 -13.037 -5.313 1.00 93.12 186 PHE A CA 1
ATOM 1488 C C . PHE A 1 186 ? 10.440 -14.439 -5.724 1.00 93.12 186 PHE A C 1
ATOM 1490 O O . PHE A 1 186 ? 9.291 -14.608 -6.131 1.00 93.12 186 PHE A O 1
ATOM 1497 N N . GLU A 1 187 ? 11.297 -15.450 -5.598 1.00 87.88 187 GLU A N 1
ATOM 1498 C CA . GLU A 1 187 ? 10.946 -16.855 -5.835 1.00 87.88 187 GLU A CA 1
ATOM 1499 C C . GLU A 1 187 ? 10.184 -17.497 -4.657 1.00 87.88 187 GLU A C 1
ATOM 1501 O O . GLU A 1 187 ? 9.536 -18.530 -4.832 1.00 87.88 187 GLU A O 1
ATOM 1506 N N . LYS A 1 188 ? 10.210 -16.883 -3.465 1.00 87.38 188 LYS A N 1
ATOM 1507 C CA . LYS A 1 188 ? 9.506 -17.360 -2.262 1.00 87.38 188 LYS A CA 1
ATOM 1508 C C . LYS A 1 188 ? 8.084 -16.790 -2.166 1.00 87.38 188 LYS A C 1
ATOM 1510 O O . LYS A 1 188 ? 7.701 -15.871 -2.887 1.00 87.38 188 LYS A O 1
ATOM 1515 N N . LYS A 1 189 ? 7.290 -17.309 -1.219 1.00 81.12 189 LYS A N 1
ATOM 1516 C CA . LYS A 1 189 ? 6.011 -16.694 -0.818 1.00 81.12 189 LYS A CA 1
ATOM 1517 C C . LYS A 1 189 ? 6.290 -15.391 -0.062 1.00 81.12 189 LYS A C 1
ATOM 1519 O O . LYS A 1 189 ? 6.707 -15.426 1.090 1.00 81.12 189 LYS A O 1
ATOM 1524 N N . LEU A 1 190 ? 6.062 -14.257 -0.719 1.00 85.75 190 LEU A N 1
ATOM 1525 C CA . LEU A 1 190 ? 6.411 -12.920 -0.222 1.00 85.75 190 LEU A CA 1
ATOM 1526 C C . LEU A 1 190 ? 5.481 -12.398 0.885 1.00 85.75 190 LEU A C 1
ATOM 1528 O O . LEU A 1 190 ? 5.870 -11.487 1.613 1.00 85.75 190 LEU A O 1
ATOM 1532 N N . ARG A 1 191 ? 4.288 -12.985 1.046 1.00 79.19 191 ARG A N 1
ATOM 1533 C CA . ARG A 1 191 ? 3.310 -12.597 2.076 1.00 79.19 191 ARG A CA 1
ATOM 1534 C C . ARG A 1 191 ? 3.859 -12.648 3.503 1.00 79.19 191 ARG A C 1
ATOM 1536 O O . ARG A 1 191 ? 3.486 -11.825 4.332 1.00 79.19 191 ARG A O 1
ATOM 1543 N N . PHE A 1 192 ? 4.749 -13.600 3.780 1.00 77.06 192 PHE A N 1
ATOM 1544 C CA . PHE A 1 192 ? 5.388 -13.766 5.081 1.00 77.06 192 PHE A CA 1
ATOM 1545 C C . PHE A 1 192 ? 6.900 -13.699 4.894 1.00 77.06 192 PHE A C 1
ATOM 1547 O O . PHE A 1 192 ? 7.506 -14.619 4.347 1.00 77.06 192 PHE A O 1
ATOM 1554 N N . PHE A 1 193 ? 7.510 -12.603 5.335 1.00 82.94 193 PHE A N 1
ATOM 1555 C CA . PHE A 1 193 ? 8.957 -12.430 5.292 1.00 82.94 193 PHE A CA 1
ATOM 1556 C C . PHE A 1 193 ? 9.491 -12.060 6.673 1.00 82.94 193 PHE A C 1
ATOM 1558 O O . PHE A 1 193 ? 8.843 -11.336 7.427 1.00 82.94 193 PHE A O 1
ATOM 1565 N N . SER A 1 194 ? 10.692 -12.550 6.980 1.00 89.81 194 SER A N 1
ATOM 1566 C CA . SER A 1 194 ? 11.381 -12.246 8.232 1.00 89.81 194 SER A CA 1
ATOM 1567 C C . SER A 1 194 ? 11.763 -10.771 8.281 1.00 89.81 194 SER A C 1
ATOM 1569 O O . SER A 1 194 ? 12.451 -10.264 7.382 1.00 89.81 194 SER A O 1
ATOM 1571 N N . TYR A 1 195 ? 11.360 -10.077 9.346 1.00 90.94 195 TYR A N 1
ATOM 1572 C CA . TYR A 1 195 ? 11.767 -8.693 9.555 1.00 90.94 195 TYR A CA 1
ATOM 1573 C C . TYR A 1 195 ? 13.276 -8.592 9.794 1.00 90.94 195 TYR A C 1
ATOM 1575 O O . TYR A 1 195 ? 13.925 -7.656 9.315 1.00 90.94 195 TYR A O 1
ATOM 1583 N N . HIS A 1 196 ? 13.863 -9.584 10.462 1.00 89.94 196 HIS A N 1
ATOM 1584 C CA . HIS A 1 196 ? 15.306 -9.655 10.646 1.00 89.94 196 HIS A CA 1
ATOM 1585 C C . HIS A 1 196 ? 16.070 -9.744 9.309 1.00 89.94 196 HIS A C 1
ATOM 1587 O O . HIS A 1 196 ? 16.990 -8.953 9.067 1.00 89.94 196 HIS A O 1
ATOM 1593 N N . GLU A 1 197 ? 15.685 -10.656 8.407 1.00 88.38 197 GLU A N 1
ATOM 1594 C CA . GLU A 1 197 ? 16.316 -10.761 7.079 1.00 88.38 197 GLU A CA 1
ATOM 1595 C C . GLU A 1 197 ? 16.123 -9.488 6.251 1.00 88.38 197 GLU A C 1
ATOM 1597 O O . GLU A 1 197 ? 17.067 -8.998 5.622 1.00 88.38 197 GLU A O 1
ATOM 1602 N N . TYR A 1 198 ? 14.915 -8.926 6.296 1.00 89.00 198 TYR A N 1
ATOM 1603 C CA . TYR A 1 198 ? 14.578 -7.659 5.662 1.00 89.00 198 TYR A CA 1
ATOM 1604 C C . TYR A 1 198 ? 15.517 -6.534 6.120 1.00 89.00 198 TYR A C 1
ATOM 1606 O O . TYR A 1 198 ? 16.163 -5.884 5.292 1.00 89.00 198 TYR A O 1
ATOM 1614 N N . LYS A 1 199 ? 15.682 -6.355 7.438 1.00 91.56 199 LYS A N 1
ATOM 1615 C CA . LYS A 1 199 ? 16.539 -5.313 8.021 1.00 91.56 199 LYS A CA 1
ATOM 1616 C C . LYS A 1 199 ? 18.008 -5.503 7.642 1.00 91.56 199 LYS A C 1
ATOM 1618 O O . LYS A 1 199 ? 18.690 -4.523 7.352 1.00 91.56 199 LYS A O 1
ATOM 1623 N N . LYS A 1 200 ? 18.487 -6.750 7.580 1.00 92.94 200 LYS A N 1
ATOM 1624 C CA . LYS A 1 200 ? 19.867 -7.068 7.178 1.00 92.94 200 LYS A CA 1
ATOM 1625 C C . LYS A 1 200 ? 20.170 -6.661 5.732 1.00 92.94 200 LYS A C 1
ATOM 1627 O O . LYS A 1 200 ? 21.308 -6.307 5.432 1.00 92.94 200 LYS A O 1
ATOM 1632 N N . ARG A 1 201 ? 19.179 -6.697 4.833 1.00 91.69 201 ARG A N 1
ATOM 1633 C CA . ARG A 1 201 ? 19.373 -6.350 3.415 1.00 91.69 201 ARG A CA 1
ATOM 1634 C C . ARG A 1 201 ? 19.215 -4.859 3.111 1.00 91.69 201 ARG A C 1
ATOM 1636 O O . ARG A 1 201 ? 19.806 -4.403 2.132 1.00 91.69 201 ARG A O 1
ATOM 1643 N N . LEU A 1 202 ? 18.491 -4.086 3.927 1.00 93.06 202 LEU A N 1
ATOM 1644 C CA . LEU A 1 202 ? 18.266 -2.647 3.699 1.00 93.06 202 LEU A CA 1
ATOM 1645 C C . LEU A 1 202 ? 19.546 -1.823 3.437 1.00 93.06 202 LEU A C 1
ATOM 1647 O O . LEU A 1 202 ? 19.536 -1.036 2.489 1.00 93.06 202 LEU A O 1
ATOM 1651 N N . PRO A 1 203 ? 20.669 -2.007 4.165 1.00 94.38 203 PRO A N 1
ATOM 1652 C CA . PRO A 1 203 ? 21.887 -1.226 3.925 1.00 94.38 203 PRO A CA 1
ATOM 1653 C C . PRO A 1 203 ? 22.451 -1.356 2.502 1.00 94.38 203 PRO A C 1
ATOM 1655 O O . PRO A 1 203 ? 23.093 -0.432 2.003 1.00 94.38 203 PRO A O 1
ATOM 1658 N N . SER A 1 204 ? 22.181 -2.470 1.807 1.00 94.31 204 SER A N 1
ATOM 1659 C CA . SER A 1 204 ? 22.642 -2.676 0.426 1.00 94.31 204 SER A CA 1
ATOM 1660 C C . SER A 1 204 ? 22.066 -1.649 -0.560 1.00 94.31 204 SER A C 1
ATOM 1662 O O . SER A 1 204 ? 22.707 -1.334 -1.564 1.00 94.31 204 SER A O 1
ATOM 1664 N N . PHE A 1 205 ? 20.916 -1.046 -0.245 1.00 92.81 205 PHE A N 1
ATOM 1665 C CA . PHE A 1 205 ? 20.297 0.016 -1.037 1.00 92.81 205 PHE A CA 1
ATOM 1666 C C . PHE A 1 205 ? 20.981 1.381 -0.879 1.00 92.81 205 PHE A C 1
ATOM 1668 O O . PHE A 1 205 ? 20.566 2.350 -1.514 1.00 92.81 205 PHE A O 1
ATOM 1675 N N . GLY A 1 206 ? 22.053 1.496 -0.088 1.00 88.94 206 GLY A N 1
ATOM 1676 C CA . GLY A 1 206 ? 22.942 2.662 -0.148 1.00 88.94 206 GLY A CA 1
ATOM 1677 C C . GLY A 1 206 ? 23.580 2.843 -1.533 1.00 88.94 206 GLY A C 1
ATOM 1678 O O . GLY A 1 206 ? 23.900 3.960 -1.926 1.00 88.94 206 GLY A O 1
ATOM 1679 N N . GLN A 1 207 ? 23.701 1.757 -2.300 1.00 90.25 207 GLN A N 1
ATOM 1680 C CA . GLN A 1 207 ? 24.319 1.735 -3.622 1.00 90.25 207 GLN A CA 1
ATOM 1681 C C . GLN A 1 207 ? 23.290 1.957 -4.743 1.00 90.25 207 GLN A C 1
ATOM 1683 O O . GLN A 1 207 ? 22.287 1.245 -4.819 1.00 90.25 207 GLN A O 1
ATOM 1688 N N . LEU A 1 208 ? 23.558 2.897 -5.658 1.00 90.12 208 LEU A N 1
ATOM 1689 C CA . LEU A 1 208 ? 22.635 3.245 -6.754 1.00 90.12 208 LEU A CA 1
ATOM 1690 C C . LEU A 1 208 ? 22.348 2.063 -7.695 1.00 90.12 208 LEU A C 1
ATOM 1692 O O . LEU A 1 208 ? 21.207 1.853 -8.094 1.00 90.12 208 LEU A O 1
ATOM 1696 N N . TYR A 1 209 ? 23.355 1.242 -7.999 1.00 91.12 209 TYR A N 1
ATOM 1697 C CA . TYR A 1 209 ? 23.185 0.072 -8.869 1.00 91.12 209 TYR A CA 1
ATOM 1698 C C . TYR A 1 209 ? 22.316 -1.029 -8.238 1.00 91.12 209 TYR A C 1
ATOM 1700 O O . TYR A 1 209 ? 21.638 -1.760 -8.957 1.00 91.12 209 TYR A O 1
ATOM 1708 N N . ASN A 1 210 ? 22.270 -1.130 -6.904 1.00 94.62 210 ASN A N 1
ATOM 1709 C CA . ASN A 1 210 ? 21.371 -2.063 -6.216 1.00 94.62 210 ASN A CA 1
ATOM 1710 C C . ASN A 1 210 ? 19.920 -1.580 -6.276 1.00 94.62 210 ASN A C 1
ATOM 1712 O O . ASN A 1 210 ? 19.024 -2.391 -6.481 1.00 94.62 210 ASN A O 1
ATOM 1716 N N . ARG A 1 211 ? 19.680 -0.264 -6.167 1.00 93.56 211 ARG A N 1
ATOM 1717 C CA . ARG A 1 211 ? 18.343 0.325 -6.375 1.00 93.56 211 ARG A CA 1
ATOM 1718 C C . ARG A 1 211 ? 17.840 0.059 -7.791 1.00 93.56 211 ARG A C 1
ATOM 1720 O O . ARG A 1 211 ? 16.732 -0.436 -7.961 1.00 93.56 211 ARG A O 1
ATOM 1727 N N . TYR A 1 212 ? 18.700 0.313 -8.773 1.00 93.50 212 TYR A N 1
ATOM 1728 C CA . TYR A 1 212 ? 18.444 0.034 -10.182 1.00 93.50 212 TYR A CA 1
ATOM 1729 C C . TYR A 1 212 ? 18.116 -1.448 -10.424 1.00 93.50 212 TYR A C 1
ATOM 1731 O O . TYR A 1 212 ? 17.070 -1.784 -10.976 1.00 93.50 212 TYR A O 1
ATOM 1739 N N . SER A 1 213 ? 18.972 -2.347 -9.927 1.00 95.81 213 SER A N 1
ATOM 1740 C CA . SER A 1 213 ? 18.789 -3.796 -10.068 1.00 95.81 213 SER A CA 1
ATOM 1741 C C . SER A 1 213 ? 17.516 -4.289 -9.389 1.00 95.81 213 SER A C 1
ATOM 1743 O O . SER A 1 213 ? 16.820 -5.127 -9.949 1.00 95.81 213 SER A O 1
ATOM 1745 N N . PHE A 1 214 ? 17.179 -3.752 -8.213 1.00 97.12 214 PHE A N 1
ATOM 1746 C CA . PHE A 1 214 ? 15.942 -4.081 -7.509 1.00 97.12 214 PHE A CA 1
ATOM 1747 C C . PHE A 1 214 ? 14.710 -3.769 -8.348 1.00 97.12 214 PHE A C 1
ATOM 1749 O O . PHE A 1 214 ? 13.879 -4.647 -8.545 1.00 97.12 214 PHE A O 1
ATOM 1756 N N . VAL A 1 215 ? 14.618 -2.546 -8.878 1.00 96.50 215 VAL A N 1
ATOM 1757 C CA . VAL A 1 215 ? 13.473 -2.115 -9.687 1.00 96.50 215 VAL A CA 1
ATOM 1758 C C . VAL A 1 215 ? 13.327 -2.989 -10.932 1.00 96.50 215 VAL A C 1
ATOM 1760 O O . VAL A 1 215 ? 12.230 -3.479 -11.202 1.00 96.50 215 VAL A O 1
ATOM 1763 N N . ILE A 1 216 ? 14.426 -3.265 -11.644 1.00 96.25 216 ILE A N 1
ATOM 1764 C CA . ILE A 1 216 ? 14.399 -4.155 -12.814 1.00 96.25 216 ILE A CA 1
ATOM 1765 C C . ILE A 1 216 ? 13.952 -5.560 -12.429 1.00 96.25 216 ILE A C 1
ATOM 1767 O O . ILE A 1 216 ? 13.015 -6.089 -13.025 1.00 96.25 216 ILE A O 1
ATOM 1771 N N . ASN A 1 217 ? 14.582 -6.159 -11.419 1.00 97.75 217 ASN A N 1
ATOM 1772 C CA . ASN A 1 217 ? 14.280 -7.528 -11.014 1.00 97.75 217 ASN A CA 1
ATOM 1773 C C . ASN A 1 217 ? 12.830 -7.660 -10.523 1.00 97.75 217 ASN A C 1
ATOM 1775 O O . ASN A 1 217 ? 12.207 -8.690 -10.771 1.00 97.75 217 ASN A O 1
ATOM 1779 N N . SER A 1 218 ? 12.262 -6.619 -9.907 1.00 98.31 218 SER A N 1
ATOM 1780 C CA . SER A 1 218 ? 10.844 -6.579 -9.544 1.00 98.31 218 SER A CA 1
ATOM 1781 C C . SER A 1 218 ? 9.926 -6.555 -10.767 1.00 98.31 218 SER A C 1
ATOM 1783 O O . SER A 1 218 ? 8.960 -7.309 -10.807 1.00 98.31 218 SER A O 1
ATOM 1785 N N . PHE A 1 219 ? 10.220 -5.754 -11.794 1.00 98.12 219 PHE A N 1
ATOM 1786 C CA . PHE A 1 219 ? 9.431 -5.772 -13.033 1.00 98.12 219 PHE A CA 1
ATOM 1787 C C . PHE A 1 219 ? 9.551 -7.103 -13.784 1.00 98.12 219 PHE A C 1
ATOM 1789 O O . PHE A 1 219 ? 8.557 -7.614 -14.302 1.00 98.12 219 PHE A O 1
ATOM 1796 N N . VAL A 1 220 ? 10.742 -7.705 -13.799 1.00 97.56 220 VAL A N 1
ATOM 1797 C CA . VAL A 1 220 ? 10.955 -9.041 -14.370 1.00 97.56 220 VAL A CA 1
ATOM 1798 C C . VAL A 1 220 ? 10.165 -10.099 -13.597 1.00 97.56 220 VAL A C 1
ATOM 1800 O O . VAL A 1 220 ? 9.508 -10.936 -14.214 1.00 97.56 220 VAL A O 1
ATOM 1803 N N . ALA A 1 221 ? 10.168 -10.047 -12.262 1.00 97.88 221 ALA A N 1
ATOM 1804 C CA . ALA A 1 221 ? 9.361 -10.937 -11.430 1.00 97.88 221 ALA A CA 1
ATOM 1805 C C . ALA A 1 221 ? 7.859 -10.753 -11.698 1.00 97.88 221 ALA A C 1
ATOM 1807 O O . ALA A 1 221 ? 7.168 -11.739 -11.943 1.00 97.88 221 ALA A O 1
ATOM 1808 N N . ALA A 1 222 ? 7.375 -9.507 -11.748 1.00 97.94 222 ALA A N 1
ATOM 1809 C CA . ALA A 1 222 ? 5.983 -9.195 -12.060 1.00 97.94 222 ALA A CA 1
ATOM 1810 C C . ALA A 1 222 ? 5.565 -9.767 -13.422 1.00 97.94 222 ALA A C 1
ATOM 1812 O O . ALA A 1 222 ? 4.558 -10.466 -13.508 1.00 97.94 222 ALA A O 1
ATOM 1813 N N . LYS A 1 223 ? 6.377 -9.559 -14.468 1.00 97.06 223 LYS A N 1
ATOM 1814 C CA . LYS A 1 223 ? 6.159 -10.160 -15.793 1.00 97.06 223 LYS A CA 1
ATOM 1815 C C . LYS A 1 223 ? 6.001 -11.681 -15.699 1.00 97.06 223 LYS A C 1
ATOM 1817 O O . LYS A 1 223 ? 5.055 -12.241 -16.247 1.00 97.06 223 LYS A O 1
ATOM 1822 N N . ASN A 1 224 ? 6.899 -12.346 -14.974 1.00 96.44 224 ASN A N 1
ATOM 1823 C CA . ASN A 1 224 ? 6.907 -13.804 -14.842 1.00 96.44 224 ASN A CA 1
ATOM 1824 C C . ASN A 1 224 ? 5.720 -14.353 -14.032 1.00 96.44 224 ASN A C 1
ATOM 1826 O O . ASN A 1 224 ? 5.421 -15.542 -14.122 1.00 96.44 224 ASN A O 1
ATOM 1830 N N . PHE A 1 225 ? 5.033 -13.519 -13.248 1.00 96.38 225 PHE A N 1
ATOM 1831 C CA . PHE A 1 225 ? 3.816 -13.914 -12.531 1.00 96.38 225 PHE A CA 1
ATOM 1832 C C . PHE A 1 225 ? 2.570 -13.899 -13.422 1.00 96.38 225 PHE A C 1
ATOM 1834 O O . PHE A 1 225 ? 1.525 -14.406 -13.018 1.00 96.38 225 PHE A O 1
ATOM 1841 N N . MET A 1 226 ? 2.678 -13.402 -14.658 1.00 95.00 226 MET A N 1
ATOM 1842 C CA . MET A 1 226 ? 1.601 -13.410 -15.647 1.00 95.00 226 MET A CA 1
ATOM 1843 C C . MET A 1 226 ? 0.308 -12.794 -15.087 1.00 95.00 226 MET A C 1
ATOM 1845 O O . MET A 1 226 ? 0.243 -11.593 -14.847 1.00 95.00 226 MET A O 1
ATOM 1849 N N . ARG A 1 227 ? -0.742 -13.598 -14.886 1.00 96.12 227 ARG A N 1
ATOM 1850 C CA . ARG A 1 227 ? -2.042 -13.129 -14.387 1.00 96.12 227 ARG A CA 1
ATOM 1851 C C . ARG A 1 227 ? -2.314 -13.495 -12.927 1.00 96.12 227 ARG A C 1
ATOM 1853 O O . ARG A 1 227 ? -3.432 -13.290 -12.465 1.00 96.12 227 ARG A O 1
ATOM 1860 N N . ASP A 1 228 ? -1.316 -14.012 -12.212 1.00 96.31 228 ASP A N 1
ATOM 1861 C CA . ASP A 1 228 ? -1.421 -14.356 -10.793 1.00 96.31 228 ASP A CA 1
ATOM 1862 C C . ASP A 1 228 ? -1.473 -13.079 -9.938 1.00 96.31 228 ASP A C 1
ATOM 1864 O O . ASP A 1 228 ? -0.452 -12.477 -9.596 1.00 96.31 228 ASP A O 1
ATOM 1868 N N . HIS A 1 229 ? -2.696 -12.632 -9.649 1.00 96.12 229 HIS A N 1
ATOM 1869 C CA . HIS A 1 229 ? -2.945 -11.393 -8.921 1.00 96.12 229 HIS A CA 1
ATOM 1870 C C . HIS A 1 229 ? -2.376 -11.425 -7.499 1.00 96.12 229 HIS A C 1
ATOM 1872 O O . HIS A 1 229 ? -1.823 -10.421 -7.052 1.00 96.12 229 HIS A O 1
ATOM 1878 N N . ASP A 1 230 ? -2.454 -12.561 -6.807 1.00 94.94 230 ASP A N 1
ATOM 1879 C CA . ASP A 1 230 ? -1.991 -12.676 -5.423 1.00 94.94 230 ASP A CA 1
ATOM 1880 C C . ASP A 1 230 ? -0.470 -12.541 -5.348 1.00 94.94 230 ASP A C 1
ATOM 1882 O O . ASP A 1 230 ? 0.053 -11.789 -4.524 1.00 94.94 230 ASP A O 1
ATOM 1886 N N . ARG A 1 231 ? 0.261 -13.166 -6.279 1.00 95.94 231 ARG A N 1
ATOM 1887 C CA . ARG A 1 231 ? 1.719 -12.993 -6.353 1.00 95.94 231 ARG A CA 1
ATOM 1888 C C . ARG A 1 231 ? 2.125 -11.575 -6.743 1.00 95.94 231 ARG A C 1
ATOM 1890 O O . ARG A 1 231 ? 3.113 -11.061 -6.215 1.00 95.94 231 ARG A O 1
ATOM 1897 N N . LEU A 1 232 ? 1.381 -10.928 -7.643 1.00 97.69 232 LEU A N 1
ATOM 1898 C CA . LEU A 1 232 ? 1.601 -9.520 -7.996 1.00 97.69 232 LEU A CA 1
ATOM 1899 C C . LEU A 1 232 ? 1.349 -8.597 -6.793 1.00 97.69 232 LEU A C 1
ATOM 1901 O O . LEU A 1 232 ? 2.133 -7.676 -6.550 1.00 97.69 232 LEU A O 1
ATOM 1905 N N . LEU A 1 233 ? 0.295 -8.862 -6.017 1.00 96.44 233 LEU A N 1
ATOM 1906 C CA . LEU A 1 233 ? -0.043 -8.138 -4.794 1.00 96.44 233 LEU A CA 1
ATOM 1907 C C . LEU A 1 233 ? 1.028 -8.314 -3.718 1.00 96.44 233 LEU A C 1
ATOM 1909 O O . LEU A 1 233 ? 1.463 -7.317 -3.132 1.00 96.44 233 LEU A O 1
ATOM 1913 N N . ASP A 1 234 ? 1.488 -9.539 -3.482 1.00 96.06 234 ASP A N 1
ATOM 1914 C CA . ASP A 1 234 ? 2.547 -9.819 -2.515 1.00 96.06 234 ASP A CA 1
ATOM 1915 C C . ASP A 1 234 ? 3.869 -9.146 -2.928 1.00 96.06 234 ASP A C 1
ATOM 1917 O O . ASP A 1 234 ? 4.543 -8.527 -2.100 1.00 96.06 234 ASP A O 1
ATOM 1921 N N . LEU A 1 235 ? 4.215 -9.177 -4.222 1.00 97.75 235 LEU A N 1
ATOM 1922 C CA . LEU A 1 235 ? 5.393 -8.486 -4.753 1.00 97.75 235 LEU A CA 1
ATOM 1923 C C . LEU A 1 235 ? 5.301 -6.973 -4.590 1.00 97.75 235 LEU A C 1
ATOM 1925 O O . LEU A 1 235 ? 6.263 -6.347 -4.141 1.00 97.75 235 LEU A O 1
ATOM 1929 N N . ALA A 1 236 ? 4.155 -6.377 -4.919 1.00 97.75 236 ALA A N 1
ATOM 1930 C CA . ALA A 1 236 ? 3.934 -4.946 -4.747 1.00 97.75 236 ALA A CA 1
ATOM 1931 C C . ALA A 1 236 ? 3.964 -4.544 -3.269 1.00 97.75 236 ALA A C 1
ATOM 1933 O O . ALA A 1 236 ? 4.494 -3.488 -2.929 1.00 97.75 236 ALA A O 1
ATOM 1934 N N . THR A 1 237 ? 3.444 -5.393 -2.381 1.00 96.31 237 THR A N 1
ATOM 1935 C CA . THR A 1 237 ? 3.510 -5.208 -0.925 1.00 96.31 237 THR A CA 1
ATOM 1936 C C . THR A 1 237 ? 4.951 -5.204 -0.441 1.00 96.31 237 THR A C 1
ATOM 1938 O O . THR A 1 237 ? 5.379 -4.258 0.224 1.00 96.31 237 THR A O 1
ATOM 1941 N N . PHE A 1 238 ? 5.736 -6.200 -0.846 1.00 95.88 238 PHE A N 1
ATOM 1942 C CA . PHE A 1 238 ? 7.146 -6.292 -0.495 1.00 95.88 238 PHE A CA 1
ATOM 1943 C C . PHE A 1 238 ? 7.958 -5.097 -1.022 1.00 95.88 238 PHE A C 1
ATOM 1945 O O . PHE A 1 238 ? 8.663 -4.427 -0.261 1.00 95.88 238 PHE A O 1
ATOM 1952 N N . CYS A 1 239 ? 7.807 -4.771 -2.310 1.00 96.75 239 CYS A N 1
ATOM 1953 C CA . CYS A 1 239 ? 8.425 -3.593 -2.926 1.00 96.75 239 CYS A CA 1
ATOM 1954 C C . CYS A 1 239 ? 7.988 -2.303 -2.229 1.00 96.75 239 CYS A C 1
ATOM 1956 O O . CYS A 1 239 ? 8.797 -1.391 -2.047 1.00 96.75 239 CYS A O 1
ATOM 1958 N N . GLY A 1 240 ? 6.731 -2.249 -1.792 1.00 95.50 240 GLY A N 1
ATOM 1959 C CA . GLY A 1 240 ? 6.177 -1.173 -0.994 1.00 95.50 240 GLY A CA 1
ATOM 1960 C C . GLY A 1 240 ? 6.899 -1.003 0.333 1.00 95.50 240 GLY A C 1
ATOM 1961 O O . GLY A 1 240 ? 7.285 0.116 0.657 1.00 95.50 240 GLY A O 1
ATOM 1962 N N . HIS A 1 241 ? 7.106 -2.079 1.095 1.00 94.94 241 HIS A N 1
ATOM 1963 C CA . HIS A 1 241 ? 7.831 -2.014 2.366 1.00 94.94 241 HIS A CA 1
ATOM 1964 C C . HIS A 1 241 ? 9.273 -1.535 2.170 1.00 94.94 241 HIS A C 1
ATOM 1966 O O . HIS A 1 241 ? 9.691 -0.593 2.837 1.00 94.94 241 HIS A O 1
ATOM 1972 N N . ILE A 1 242 ? 10.004 -2.091 1.199 1.00 94.69 242 ILE A N 1
ATOM 1973 C CA . ILE A 1 242 ? 11.371 -1.642 0.880 1.00 94.69 242 ILE A CA 1
ATOM 1974 C C . ILE A 1 242 ? 11.378 -0.154 0.503 1.00 94.69 242 ILE A C 1
ATOM 1976 O O . ILE A 1 242 ? 12.148 0.638 1.047 1.00 94.69 242 ILE A O 1
ATOM 1980 N N . SER A 1 243 ? 10.463 0.252 -0.378 1.00 94.06 243 SER A N 1
ATOM 1981 C CA . SER A 1 243 ? 10.334 1.647 -0.800 1.00 94.06 243 SER A CA 1
ATOM 1982 C C . SER A 1 243 ? 9.945 2.560 0.358 1.00 94.06 243 SER A C 1
ATOM 1984 O O . SER A 1 243 ? 10.376 3.712 0.363 1.00 94.06 243 SER A O 1
ATOM 1986 N N . ALA A 1 244 ? 9.196 2.056 1.352 1.00 92.25 244 ALA A N 1
ATOM 1987 C CA . ALA A 1 244 ? 8.850 2.743 2.599 1.00 92.25 244 ALA A CA 1
ATOM 1988 C C . ALA A 1 244 ? 10.089 3.254 3.350 1.00 92.25 244 ALA A C 1
ATOM 1990 O O . ALA A 1 244 ? 10.064 4.360 3.886 1.00 92.25 244 ALA A O 1
ATOM 1991 N N . GLN A 1 245 ? 11.175 2.479 3.306 1.00 90.94 245 GLN A N 1
ATOM 1992 C CA . GLN A 1 245 ? 12.443 2.752 3.987 1.00 90.94 245 GLN A CA 1
ATOM 1993 C C . GLN A 1 245 ? 13.446 3.537 3.137 1.00 90.94 245 GLN A C 1
ATOM 1995 O O . GLN A 1 245 ? 14.379 4.127 3.674 1.00 90.94 245 GLN A O 1
ATOM 2000 N N . ILE A 1 246 ? 13.288 3.531 1.811 1.00 91.25 246 ILE A N 1
ATOM 2001 C CA . ILE A 1 246 ? 14.250 4.129 0.877 1.00 91.25 246 ILE A CA 1
ATOM 2002 C C . ILE A 1 246 ? 13.503 5.114 -0.032 1.00 91.25 246 ILE A C 1
ATOM 2004 O O . ILE A 1 246 ? 13.119 4.757 -1.147 1.00 91.25 246 ILE A O 1
ATOM 2008 N N . PRO A 1 247 ? 13.298 6.373 0.404 1.00 87.62 247 PRO A N 1
ATOM 2009 C CA . PRO A 1 247 ? 12.514 7.360 -0.347 1.00 87.62 247 PRO A CA 1
ATOM 2010 C C . PRO A 1 247 ? 13.033 7.630 -1.767 1.00 87.62 247 PRO A C 1
ATOM 2012 O O . PRO A 1 247 ? 12.252 7.923 -2.669 1.00 87.62 247 PRO A O 1
ATOM 2015 N N . ALA A 1 248 ? 14.343 7.476 -1.987 1.00 87.88 248 ALA A N 1
ATOM 2016 C CA . ALA A 1 248 ? 14.970 7.628 -3.299 1.00 87.88 248 ALA A CA 1
ATOM 2017 C C . ALA A 1 248 ? 14.518 6.577 -4.333 1.00 87.88 248 ALA A C 1
ATOM 2019 O O . ALA A 1 248 ? 14.697 6.798 -5.525 1.00 87.88 248 ALA A O 1
ATOM 2020 N N . LEU A 1 249 ? 13.922 5.450 -3.912 1.00 92.38 249 LEU A N 1
ATOM 2021 C CA . LEU A 1 249 ? 13.367 4.471 -4.853 1.00 92.38 249 LEU A CA 1
ATOM 2022 C C . LEU A 1 249 ? 12.158 5.010 -5.618 1.00 92.38 249 LEU A C 1
ATOM 2024 O O . LEU A 1 249 ? 11.883 4.516 -6.704 1.00 92.38 249 LEU A O 1
ATOM 2028 N N . ALA A 1 250 ? 11.450 6.017 -5.099 1.00 92.19 250 ALA A N 1
ATOM 2029 C CA . ALA A 1 250 ? 10.299 6.589 -5.795 1.00 92.19 250 ALA A CA 1
ATOM 2030 C C . ALA A 1 250 ? 10.660 7.078 -7.210 1.00 92.19 250 ALA A C 1
ATOM 2032 O O . ALA A 1 250 ? 9.914 6.827 -8.154 1.00 92.19 250 ALA A O 1
ATOM 2033 N N . ASP A 1 251 ? 11.824 7.712 -7.361 1.00 89.00 251 ASP A N 1
ATOM 2034 C CA . ASP A 1 251 ? 12.332 8.204 -8.645 1.00 89.00 251 ASP A CA 1
ATOM 2035 C C . ASP A 1 251 ? 12.717 7.052 -9.572 1.00 89.00 251 ASP A C 1
ATOM 2037 O O . ASP A 1 251 ? 12.398 7.076 -10.756 1.00 89.00 251 ASP A O 1
ATOM 2041 N N . GLU A 1 252 ? 13.337 6.010 -9.021 1.00 91.81 252 GLU A N 1
ATOM 2042 C CA . GLU A 1 252 ? 13.724 4.807 -9.758 1.00 91.81 252 GLU A CA 1
ATOM 2043 C C . GLU A 1 252 ? 12.497 4.086 -10.347 1.00 91.81 252 GLU A C 1
ATOM 2045 O O . GLU A 1 252 ? 12.495 3.726 -11.524 1.00 91.81 252 GLU A O 1
ATOM 2050 N N . TRP A 1 253 ? 11.410 3.959 -9.573 1.00 94.62 253 TRP A N 1
ATOM 2051 C CA . TRP A 1 253 ? 10.144 3.403 -10.062 1.00 94.62 253 TRP A CA 1
ATOM 2052 C C . TRP A 1 253 ? 9.536 4.243 -11.187 1.00 94.62 253 TRP A C 1
ATOM 2054 O O . TRP A 1 253 ? 9.142 3.691 -12.214 1.00 94.62 253 TRP A O 1
ATOM 2064 N N . VAL A 1 254 ? 9.473 5.570 -11.022 1.00 91.81 254 VAL A N 1
ATOM 2065 C CA . VAL A 1 254 ? 8.922 6.477 -12.045 1.00 91.81 254 VAL A CA 1
ATOM 2066 C C . VAL A 1 254 ? 9.746 6.411 -13.332 1.00 91.81 254 VAL A C 1
ATOM 2068 O O . VAL A 1 254 ? 9.174 6.315 -14.418 1.00 91.81 254 VAL A O 1
ATOM 2071 N N . SER A 1 255 ? 11.075 6.396 -13.227 1.00 89.31 255 SER A N 1
ATOM 2072 C CA . SER A 1 255 ? 11.977 6.291 -14.377 1.00 89.31 255 SER A CA 1
ATOM 2073 C C . SER A 1 255 ? 11.852 4.957 -15.110 1.00 89.31 255 SER A C 1
ATOM 2075 O O . SER A 1 255 ? 11.819 4.942 -16.341 1.00 89.31 255 SER A O 1
ATOM 2077 N N . ALA A 1 256 ? 11.708 3.846 -14.385 1.00 92.44 256 ALA A N 1
ATOM 2078 C CA . ALA A 1 256 ? 11.466 2.536 -14.982 1.00 92.44 256 ALA A CA 1
ATOM 2079 C C . ALA A 1 256 ? 10.122 2.475 -15.728 1.00 92.44 256 ALA A C 1
ATOM 2081 O O . ALA A 1 256 ? 10.073 2.023 -16.873 1.00 92.44 256 ALA A O 1
ATOM 2082 N N . ILE A 1 257 ? 9.042 2.995 -15.129 1.00 93.38 257 ILE A N 1
ATOM 2083 C CA . ILE A 1 257 ? 7.719 3.062 -15.776 1.00 93.38 257 ILE A CA 1
ATOM 2084 C C . ILE A 1 257 ? 7.788 3.934 -17.035 1.00 93.38 257 ILE A C 1
ATOM 2086 O O . ILE A 1 257 ? 7.318 3.535 -18.099 1.00 93.38 257 ILE A O 1
ATOM 2090 N N . LYS A 1 258 ? 8.440 5.098 -16.946 1.00 88.12 258 LYS A N 1
ATOM 2091 C CA . LYS A 1 258 ? 8.677 5.982 -18.092 1.00 88.12 258 LYS A CA 1
ATOM 2092 C C . LYS A 1 258 ? 9.440 5.273 -19.212 1.00 88.12 258 LYS A C 1
ATOM 2094 O O . LYS A 1 258 ? 9.088 5.442 -20.376 1.00 88.12 258 LYS A O 1
ATOM 2099 N N . ALA A 1 259 ? 10.465 4.486 -18.887 1.00 88.31 259 ALA A N 1
ATOM 2100 C CA . ALA A 1 259 ? 11.225 3.735 -19.883 1.00 88.31 259 ALA A CA 1
ATOM 2101 C C . ALA A 1 259 ? 10.350 2.712 -20.624 1.00 88.31 259 ALA A C 1
ATOM 2103 O O . ALA A 1 259 ? 10.406 2.661 -21.851 1.00 88.31 259 ALA A O 1
ATOM 2104 N N . LEU A 1 260 ? 9.491 1.976 -19.908 1.00 89.75 260 LEU A N 1
ATOM 2105 C CA . LEU A 1 260 ? 8.542 1.031 -20.511 1.00 89.75 260 LEU A CA 1
ATOM 2106 C C . LEU A 1 260 ? 7.555 1.723 -21.471 1.00 89.75 260 LEU A C 1
ATOM 2108 O O . LEU A 1 260 ? 7.216 1.160 -22.510 1.00 89.75 260 LEU A O 1
ATOM 2112 N N . CYS A 1 261 ? 7.132 2.955 -21.166 1.00 86.06 261 CYS A N 1
ATOM 2113 C CA . CYS A 1 261 ? 6.176 3.708 -21.984 1.00 86.06 261 CYS A CA 1
ATOM 2114 C C . CYS A 1 261 ? 6.787 4.452 -23.197 1.00 86.06 261 CYS A C 1
ATOM 2116 O O . CYS A 1 261 ? 6.036 4.857 -24.083 1.00 86.06 261 CYS A O 1
ATOM 2118 N N . CYS A 1 262 ? 8.111 4.660 -23.263 1.00 74.06 262 CYS A N 1
ATOM 2119 C CA . CYS A 1 262 ? 8.771 5.569 -24.227 1.00 74.06 262 CYS A CA 1
ATOM 2120 C C . CYS A 1 262 ? 9.745 4.876 -25.212 1.00 74.06 262 CYS A C 1
ATOM 2122 O O . CYS A 1 262 ? 10.687 5.502 -25.706 1.00 74.06 262 CYS A O 1
ATOM 2124 N N . THR A 1 263 ? 9.516 3.598 -25.519 1.00 60.91 263 THR A N 1
ATOM 2125 C CA . THR A 1 263 ? 10.442 2.634 -26.155 1.00 60.91 263 THR A CA 1
ATOM 2126 C C . THR A 1 263 ? 11.194 3.008 -27.451 1.00 60.91 263 THR A C 1
ATOM 2128 O O . THR A 1 263 ? 12.235 2.399 -27.675 1.00 60.91 263 THR A O 1
ATOM 2131 N N . PRO A 1 264 ? 10.802 3.958 -28.327 1.00 51.94 264 PRO A N 1
ATOM 2132 C CA . PRO A 1 264 ? 11.529 4.159 -29.591 1.00 51.94 264 PRO A CA 1
ATOM 2133 C C . PRO A 1 264 ? 12.535 5.317 -29.565 1.00 51.94 264 PRO A C 1
ATOM 2135 O O . PRO A 1 264 ? 13.338 5.430 -30.483 1.00 51.94 264 PRO A O 1
ATOM 2138 N N . MET A 1 265 ? 12.494 6.194 -28.556 1.00 50.88 265 MET A N 1
ATOM 2139 C CA . MET A 1 265 ? 13.288 7.438 -28.518 1.00 50.88 265 MET A CA 1
ATOM 2140 C C . MET A 1 265 ? 14.147 7.563 -27.249 1.00 50.88 265 MET A C 1
ATOM 2142 O O . MET A 1 265 ? 14.704 8.622 -26.963 1.00 50.88 265 MET A O 1
ATOM 2146 N N . SER A 1 266 ? 14.233 6.504 -26.445 1.00 49.19 266 SER A N 1
ATOM 2147 C CA . SER A 1 266 ? 14.723 6.570 -25.071 1.00 49.19 266 SER A CA 1
ATOM 2148 C C . SER A 1 266 ? 16.173 6.113 -24.896 1.00 49.19 266 SER A C 1
ATOM 2150 O O . SER A 1 266 ? 16.476 5.388 -23.951 1.00 49.19 266 SER A O 1
ATOM 2152 N N . GLN A 1 267 ? 17.104 6.574 -25.737 1.00 48.50 267 GLN A N 1
ATOM 2153 C CA . GLN A 1 267 ? 18.540 6.363 -25.473 1.00 48.50 267 GLN A CA 1
ATOM 2154 C C . GLN A 1 267 ? 19.014 7.034 -24.158 1.00 48.50 267 GLN A C 1
ATOM 2156 O O . GLN A 1 267 ? 20.132 6.798 -23.712 1.00 48.50 267 GLN A O 1
ATOM 2161 N N . HIS A 1 268 ? 18.152 7.816 -23.489 1.00 54.62 268 HIS A N 1
ATOM 2162 C CA . HIS A 1 268 ? 18.475 8.585 -22.282 1.00 54.62 268 HIS A CA 1
ATOM 2163 C C . HIS A 1 268 ? 17.550 8.345 -21.067 1.00 54.62 268 HIS A C 1
ATOM 2165 O O . HIS A 1 268 ? 17.610 9.117 -20.116 1.00 54.62 268 HIS A O 1
ATOM 2171 N N . THR A 1 269 ? 16.695 7.309 -21.033 1.00 61.25 269 THR A N 1
ATOM 2172 C CA . THR A 1 269 ? 15.807 7.067 -19.861 1.00 61.25 269 THR A CA 1
ATOM 2173 C C . THR A 1 269 ? 16.488 6.371 -18.680 1.00 61.25 269 THR A C 1
ATOM 2175 O O . THR A 1 269 ? 15.860 6.169 -17.645 1.00 61.25 269 THR A O 1
ATOM 2178 N N . GLY A 1 270 ? 17.762 5.991 -18.810 1.00 78.69 270 GLY A N 1
ATOM 2179 C CA . GLY A 1 270 ? 18.554 5.393 -17.728 1.00 78.69 270 GLY A CA 1
ATOM 2180 C C . GLY A 1 270 ? 18.201 3.941 -17.382 1.00 78.69 270 GLY A C 1
ATOM 2181 O O . GLY A 1 270 ? 18.950 3.331 -16.632 1.00 78.69 270 GLY A O 1
ATOM 2182 N N . TYR A 1 271 ? 17.126 3.383 -17.957 1.00 88.31 271 TYR A N 1
ATOM 2183 C CA . TYR A 1 271 ? 16.582 2.038 -17.701 1.00 88.31 271 TYR A CA 1
ATOM 2184 C C . TYR A 1 271 ? 16.615 1.120 -18.937 1.00 88.31 271 TYR A C 1
ATOM 2186 O O . TYR A 1 271 ? 15.708 0.325 -19.161 1.00 88.31 271 TYR A O 1
ATOM 2194 N N . GLY A 1 272 ? 17.666 1.214 -19.758 1.00 85.38 272 GLY A N 1
ATOM 2195 C CA . GLY A 1 272 ? 17.798 0.398 -20.976 1.00 85.38 272 GLY A CA 1
ATOM 2196 C C . GLY A 1 272 ? 17.796 -1.111 -20.706 1.00 85.38 272 GLY A C 1
ATOM 2197 O O . GLY A 1 272 ? 17.164 -1.867 -21.433 1.00 85.38 272 GLY A O 1
ATOM 2198 N N . GLU A 1 273 ? 18.409 -1.543 -19.603 1.00 89.94 273 GLU A N 1
ATOM 2199 C CA . GLU A 1 273 ? 18.475 -2.966 -19.237 1.00 89.94 273 GLU A CA 1
ATOM 2200 C C . GLU A 1 273 ? 17.095 -3.570 -18.937 1.00 89.94 273 GLU A C 1
ATOM 2202 O O . GLU A 1 273 ? 16.849 -4.743 -19.198 1.00 89.94 273 GLU A O 1
ATOM 2207 N N . LEU A 1 274 ? 16.146 -2.757 -18.459 1.00 91.94 274 LEU A N 1
ATOM 2208 C CA . LEU A 1 274 ? 14.761 -3.191 -18.279 1.00 91.94 274 LEU A CA 1
ATOM 2209 C C . LEU A 1 274 ? 14.130 -3.612 -19.612 1.00 91.94 274 LEU A C 1
ATOM 2211 O O . LEU A 1 274 ? 13.432 -4.623 -19.673 1.00 91.94 274 LEU A O 1
ATOM 2215 N N . LEU A 1 275 ? 14.409 -2.853 -20.675 1.00 89.88 275 LEU A N 1
ATOM 2216 C CA . LEU A 1 275 ? 13.890 -3.098 -22.021 1.00 89.88 275 LEU A CA 1
ATOM 2217 C C . LEU A 1 275 ? 14.523 -4.340 -22.666 1.00 89.88 275 LEU A C 1
ATOM 2219 O O . LEU A 1 275 ? 13.880 -4.988 -23.483 1.00 89.88 275 LEU A O 1
ATOM 2223 N N . ASN A 1 276 ? 15.731 -4.735 -22.245 1.00 90.50 276 ASN A N 1
ATOM 2224 C CA . ASN A 1 276 ? 16.344 -6.003 -22.660 1.00 90.50 276 ASN A CA 1
ATOM 2225 C C . ASN A 1 276 ? 15.592 -7.225 -22.102 1.00 90.50 276 ASN A C 1
ATOM 2227 O O . ASN A 1 276 ? 15.640 -8.309 -22.682 1.00 90.50 276 ASN A O 1
ATOM 2231 N N . HIS A 1 277 ? 14.892 -7.066 -20.976 1.00 92.62 277 HIS A N 1
ATOM 2232 C CA . HIS A 1 277 ? 14.143 -8.146 -20.332 1.00 92.62 277 HIS A CA 1
ATOM 2233 C C . HIS A 1 277 ? 12.639 -8.115 -20.601 1.00 92.62 277 HIS A C 1
ATOM 2235 O O . HIS A 1 277 ? 11.960 -9.123 -20.366 1.00 92.62 277 HIS A O 1
ATOM 2241 N N . ILE A 1 278 ? 12.099 -6.976 -21.029 1.00 93.50 278 ILE A N 1
ATOM 2242 C CA . ILE A 1 278 ? 10.663 -6.757 -21.189 1.00 93.50 278 ILE A CA 1
ATOM 2243 C C . ILE A 1 278 ? 10.400 -6.170 -22.568 1.00 93.50 278 ILE A C 1
ATOM 2245 O O . ILE A 1 278 ? 10.680 -5.000 -22.819 1.00 93.50 278 ILE A O 1
ATOM 2249 N N . ASP A 1 279 ? 9.791 -6.982 -23.427 1.00 90.19 279 ASP A N 1
ATOM 2250 C CA . ASP A 1 279 ? 9.252 -6.512 -24.695 1.00 90.19 279 ASP A CA 1
ATOM 2251 C C . ASP A 1 279 ? 7.822 -6.001 -24.490 1.00 90.19 279 ASP A C 1
ATOM 2253 O O . ASP A 1 279 ? 6.894 -6.777 -24.272 1.00 90.19 279 ASP A O 1
ATOM 2257 N N . ILE A 1 280 ? 7.642 -4.681 -24.554 1.00 87.19 280 ILE A N 1
ATOM 2258 C CA . ILE A 1 280 ? 6.323 -4.047 -24.420 1.00 87.19 280 ILE A CA 1
ATOM 2259 C C . ILE A 1 280 ? 5.424 -4.303 -25.642 1.00 87.19 280 ILE A C 1
ATOM 2261 O O . ILE A 1 280 ? 4.215 -4.086 -25.562 1.00 87.19 280 ILE A O 1
ATOM 2265 N N . ASN A 1 281 ? 5.980 -4.749 -26.775 1.00 87.56 281 ASN A N 1
ATOM 2266 C CA . ASN A 1 281 ? 5.181 -5.118 -27.946 1.00 87.56 281 ASN A CA 1
ATOM 2267 C C . ASN A 1 281 ? 4.495 -6.477 -27.755 1.00 87.56 281 ASN A C 1
ATOM 2269 O O . ASN A 1 281 ? 3.491 -6.753 -28.409 1.00 87.56 281 ASN A O 1
ATOM 2273 N N . ASP A 1 282 ? 4.992 -7.304 -26.831 1.00 91.06 282 ASP A N 1
ATOM 2274 C CA . ASP A 1 282 ? 4.302 -8.508 -26.396 1.00 91.06 282 ASP A CA 1
ATOM 2275 C C . ASP A 1 282 ? 3.155 -8.142 -25.441 1.00 91.06 282 ASP A C 1
ATOM 2277 O O . ASP A 1 282 ? 3.354 -7.858 -24.255 1.00 91.06 282 ASP A O 1
ATOM 2281 N N . CYS A 1 283 ? 1.924 -8.196 -25.957 1.00 91.69 283 CYS A N 1
ATOM 2282 C CA . CYS A 1 283 ? 0.699 -7.925 -25.204 1.00 91.69 283 CYS A CA 1
ATOM 2283 C C . CYS A 1 283 ? 0.516 -8.831 -23.976 1.00 91.69 283 CYS A C 1
ATOM 2285 O O . CYS A 1 283 ? -0.220 -8.467 -23.055 1.00 91.69 283 CYS A O 1
ATOM 2287 N N . SER A 1 284 ? 1.181 -9.994 -23.918 1.00 93.88 284 SER A N 1
ATOM 2288 C CA . SER A 1 284 ? 1.140 -10.865 -22.739 1.00 93.88 284 SER A CA 1
ATOM 2289 C C . SER A 1 284 ? 1.727 -10.184 -21.493 1.00 93.88 284 SER A C 1
ATOM 2291 O O . SER A 1 284 ? 1.314 -10.474 -20.367 1.00 93.88 284 SER A O 1
ATOM 2293 N N . THR A 1 285 ? 2.624 -9.210 -21.689 1.00 94.81 285 THR A N 1
ATOM 2294 C CA . THR A 1 285 ? 3.276 -8.453 -20.614 1.00 94.81 285 THR A CA 1
ATOM 2295 C C . THR A 1 285 ? 2.398 -7.341 -20.037 1.00 94.81 285 THR A C 1
ATOM 2297 O O . THR A 1 285 ? 2.637 -6.885 -18.919 1.00 94.81 285 THR A O 1
ATOM 2300 N N . HIS A 1 286 ? 1.352 -6.904 -20.746 1.00 94.81 286 HIS A N 1
ATOM 2301 C CA . HIS A 1 286 ? 0.594 -5.705 -20.369 1.00 94.81 286 HIS A CA 1
ATOM 2302 C C . HIS A 1 286 ? -0.165 -5.880 -19.059 1.00 94.81 286 HIS A C 1
ATOM 2304 O O . HIS A 1 286 ? -0.087 -5.011 -18.196 1.00 94.81 286 HIS A O 1
ATOM 2310 N N . TYR A 1 287 ? -0.861 -7.008 -18.882 1.00 96.88 287 TYR A N 1
ATOM 2311 C CA . TYR A 1 287 ? -1.604 -7.284 -17.649 1.00 96.88 287 TYR A CA 1
ATOM 2312 C C . TYR A 1 287 ? -0.695 -7.308 -16.406 1.00 96.88 287 TYR A C 1
ATOM 2314 O O . TYR A 1 287 ? -0.934 -6.496 -15.511 1.00 96.88 287 TYR A O 1
ATOM 2322 N N . PRO A 1 288 ? 0.353 -8.161 -16.319 1.00 97.88 288 PRO A N 1
ATOM 2323 C CA . PRO A 1 288 ? 1.199 -8.210 -15.126 1.00 97.88 288 PRO A CA 1
ATOM 2324 C C . PRO A 1 288 ? 1.822 -6.857 -14.793 1.00 97.88 288 PRO A C 1
ATOM 2326 O O . PRO A 1 288 ? 1.841 -6.459 -13.630 1.00 97.88 288 PRO A O 1
ATOM 2329 N N . LEU A 1 289 ? 2.312 -6.133 -15.803 1.00 97.88 289 LEU A N 1
ATOM 2330 C CA . LEU A 1 289 ? 3.002 -4.863 -15.597 1.00 97.88 289 LEU A CA 1
ATOM 2331 C C . LEU A 1 289 ? 2.038 -3.748 -15.192 1.00 97.88 289 LEU A C 1
ATOM 2333 O O . LEU A 1 289 ? 2.314 -3.040 -14.226 1.00 97.88 289 LEU A O 1
ATOM 2337 N N . ALA A 1 290 ? 0.897 -3.610 -15.874 1.00 96.81 290 ALA A N 1
ATOM 2338 C CA . ALA A 1 290 ? -0.102 -2.603 -15.528 1.00 96.81 290 ALA A CA 1
ATOM 2339 C C . ALA A 1 290 ? -0.666 -2.849 -14.125 1.00 96.81 290 ALA A C 1
ATOM 2341 O O . ALA A 1 290 ? -0.703 -1.929 -13.308 1.00 96.81 290 ALA A O 1
ATOM 2342 N N . THR A 1 291 ? -1.027 -4.096 -13.805 1.00 98.31 291 THR A N 1
ATOM 2343 C CA . THR A 1 291 ? -1.501 -4.468 -12.467 1.00 98.31 291 THR A CA 1
ATOM 2344 C C . THR A 1 291 ? -0.434 -4.192 -11.413 1.00 98.31 291 THR A C 1
ATOM 2346 O O . THR A 1 291 ? -0.733 -3.564 -10.400 1.00 98.31 291 THR A O 1
ATOM 2349 N N . PHE A 1 292 ? 0.824 -4.568 -11.654 1.00 98.50 292 PHE A N 1
ATOM 2350 C CA . PHE A 1 292 ? 1.917 -4.292 -10.722 1.00 98.50 292 PHE A CA 1
ATOM 2351 C C . PHE A 1 292 ? 2.118 -2.789 -10.482 1.00 98.50 292 PHE A C 1
ATOM 2353 O O . PHE A 1 292 ? 2.187 -2.359 -9.331 1.00 98.50 292 PHE A O 1
ATOM 2360 N N . VAL A 1 293 ? 2.131 -1.968 -11.537 1.00 97.94 293 VAL A N 1
ATOM 2361 C CA . VAL A 1 293 ? 2.244 -0.503 -11.423 1.00 97.94 293 VAL A CA 1
ATOM 2362 C C . VAL A 1 293 ? 1.072 0.090 -10.638 1.00 97.94 293 VAL A C 1
ATOM 2364 O O . VAL A 1 293 ? 1.291 0.922 -9.755 1.00 97.94 293 VAL A O 1
ATOM 2367 N N . MET A 1 294 ? -0.157 -0.366 -10.895 1.00 97.12 294 MET A N 1
ATOM 2368 C CA . MET A 1 294 ? -1.344 0.078 -10.157 1.00 97.12 294 MET A CA 1
ATOM 2369 C C . MET A 1 294 ? -1.288 -0.319 -8.677 1.00 97.12 294 MET A C 1
ATOM 2371 O O . MET A 1 294 ? -1.634 0.481 -7.807 1.00 97.12 294 MET A O 1
ATOM 2375 N N . LEU A 1 295 ? -0.792 -1.518 -8.365 1.00 97.62 295 LEU A N 1
ATOM 2376 C CA . LEU A 1 295 ? -0.608 -1.977 -6.988 1.00 97.62 295 LEU A CA 1
ATOM 2377 C C . LEU A 1 295 ? 0.479 -1.182 -6.245 1.00 97.62 295 LEU A C 1
ATOM 2379 O O . LEU A 1 295 ? 0.307 -0.884 -5.061 1.00 97.62 295 LEU A O 1
ATOM 2383 N N . LEU A 1 296 ? 1.575 -0.809 -6.919 1.00 97.44 296 LEU A N 1
ATOM 2384 C CA . LEU A 1 296 ? 2.606 0.081 -6.365 1.00 97.44 296 LEU A CA 1
ATOM 2385 C C . LEU A 1 296 ? 2.051 1.490 -6.108 1.00 97.44 296 LEU A C 1
ATOM 2387 O O . LEU A 1 296 ? 2.294 2.067 -5.043 1.00 97.44 296 LEU A O 1
ATOM 2391 N N . ALA A 1 297 ? 1.266 2.027 -7.046 1.00 94.88 297 ALA A N 1
ATOM 2392 C CA . ALA A 1 297 ? 0.585 3.312 -6.895 1.00 94.88 297 ALA A CA 1
ATOM 2393 C C . ALA A 1 297 ? -0.373 3.304 -5.691 1.00 94.88 297 ALA A C 1
ATOM 2395 O O . ALA A 1 297 ? -0.315 4.199 -4.849 1.00 94.88 297 ALA A O 1
ATOM 2396 N N . GLY A 1 298 ? -1.179 2.245 -5.544 1.00 92.81 298 GLY A N 1
ATOM 2397 C CA . GLY A 1 298 ? -2.088 2.052 -4.408 1.00 92.81 298 GLY A CA 1
ATOM 2398 C C . GLY A 1 298 ? -1.397 1.868 -3.051 1.00 92.81 298 GLY A C 1
ATOM 2399 O O . GLY A 1 298 ? -2.067 1.910 -2.024 1.00 92.81 298 GLY A O 1
ATOM 2400 N N . LYS A 1 299 ? -0.072 1.672 -3.032 1.00 93.19 299 LYS A N 1
ATOM 2401 C CA . LYS A 1 299 ? 0.782 1.601 -1.829 1.00 93.19 299 LYS A CA 1
ATOM 2402 C C . LYS A 1 299 ? 1.632 2.854 -1.621 1.00 93.19 299 LYS A C 1
ATOM 2404 O O . LYS A 1 299 ? 2.522 2.872 -0.768 1.00 93.19 299 LYS A O 1
ATOM 2409 N N . TYR A 1 300 ? 1.390 3.882 -2.432 1.00 92.25 300 TYR A N 1
ATOM 2410 C CA . TYR A 1 300 ? 2.116 5.145 -2.415 1.00 92.25 300 TYR A CA 1
ATOM 2411 C C . TYR A 1 300 ? 3.640 4.964 -2.547 1.00 92.25 300 TYR A C 1
ATOM 2413 O O . TYR A 1 300 ? 4.445 5.617 -1.879 1.00 92.25 300 TYR A O 1
ATOM 2421 N N . VAL A 1 301 ? 4.065 4.026 -3.398 1.00 94.06 301 VAL A N 1
ATOM 2422 C CA . VAL A 1 301 ? 5.492 3.771 -3.663 1.00 94.06 301 VAL A CA 1
ATOM 2423 C C . VAL A 1 301 ? 6.160 4.967 -4.349 1.00 94.06 301 VAL A C 1
ATOM 2425 O O . VAL A 1 301 ? 7.323 5.270 -4.080 1.00 94.06 301 VAL A O 1
ATOM 2428 N N . PHE A 1 302 ? 5.393 5.682 -5.164 1.00 92.38 302 PHE A N 1
ATOM 2429 C CA . PHE A 1 302 ? 5.736 6.936 -5.823 1.00 92.38 302 PHE A CA 1
ATOM 2430 C C . PHE A 1 302 ? 4.503 7.855 -5.837 1.00 92.38 302 PHE A C 1
ATOM 2432 O O . PHE A 1 302 ? 3.375 7.400 -5.640 1.00 92.38 302 PHE A O 1
ATOM 2439 N N . SER A 1 303 ? 4.703 9.148 -6.101 1.00 89.31 303 SER A N 1
ATOM 2440 C CA . SER A 1 303 ? 3.594 10.088 -6.306 1.00 89.31 303 SER A CA 1
ATOM 2441 C C . SER A 1 303 ? 2.908 9.830 -7.648 1.00 89.31 303 SER A C 1
ATOM 2443 O O . SER A 1 303 ? 3.523 9.952 -8.709 1.00 89.31 303 SER A O 1
ATOM 2445 N N . VAL A 1 304 ? 1.613 9.508 -7.599 1.00 89.62 304 VAL A N 1
ATOM 2446 C CA . VAL A 1 304 ? 0.776 9.332 -8.794 1.00 89.62 304 VAL A CA 1
ATOM 2447 C C . VAL A 1 304 ? 0.678 10.627 -9.613 1.00 89.62 304 VAL A C 1
ATOM 2449 O O . VAL A 1 304 ? 0.919 10.554 -10.817 1.00 89.62 304 VAL A O 1
ATOM 2452 N N . PRO A 1 305 ? 0.432 11.820 -9.022 1.00 88.81 305 PRO A N 1
ATOM 2453 C CA . PRO A 1 305 ? 0.476 13.075 -9.776 1.00 88.81 305 PRO A CA 1
ATOM 2454 C C . PRO A 1 305 ? 1.804 13.303 -10.503 1.00 88.81 305 PRO A C 1
ATOM 2456 O O . PRO A 1 305 ? 1.809 13.739 -11.652 1.00 88.81 305 PRO A O 1
ATOM 2459 N N . ARG A 1 306 ? 2.934 12.967 -9.864 1.00 87.88 306 ARG A N 1
ATOM 2460 C CA . ARG A 1 306 ? 4.253 13.075 -10.497 1.00 87.88 306 ARG A CA 1
ATOM 2461 C C . ARG A 1 306 ? 4.395 12.105 -11.666 1.00 87.88 306 ARG A C 1
ATOM 2463 O O . ARG A 1 306 ? 4.862 12.518 -12.721 1.00 87.88 306 ARG A O 1
ATOM 2470 N N . LEU A 1 307 ? 3.992 10.845 -11.493 1.00 90.12 307 LEU A N 1
ATOM 2471 C CA . LEU A 1 307 ? 4.024 9.864 -12.577 1.00 90.12 307 LEU A CA 1
ATOM 2472 C C . LEU A 1 307 ? 3.176 10.334 -13.766 1.00 90.12 307 LEU A C 1
ATOM 2474 O O . LEU A 1 307 ? 3.648 10.304 -14.897 1.00 90.12 307 LEU A O 1
ATOM 2478 N N . ILE A 1 308 ? 1.956 10.812 -13.512 1.00 90.62 308 ILE A N 1
ATOM 2479 C CA . ILE A 1 308 ? 1.070 11.342 -14.555 1.00 90.62 308 ILE A CA 1
ATOM 2480 C C . ILE A 1 308 ? 1.740 12.513 -15.280 1.00 90.62 308 ILE A C 1
ATOM 2482 O O . ILE A 1 308 ? 1.778 12.513 -16.506 1.00 90.62 308 ILE A O 1
ATOM 2486 N N . ALA A 1 309 ? 2.311 13.475 -14.551 1.00 88.38 309 ALA A N 1
ATOM 2487 C CA . ALA A 1 309 ? 3.021 14.603 -15.152 1.00 88.38 309 ALA A CA 1
ATOM 2488 C C . ALA A 1 309 ? 4.210 14.148 -16.021 1.00 88.38 309 ALA A C 1
ATOM 2490 O O . ALA A 1 309 ? 4.381 14.635 -17.137 1.00 88.38 309 ALA A O 1
ATOM 2491 N N . GLU A 1 310 ? 5.004 13.179 -15.556 1.00 86.62 310 GLU A N 1
ATOM 2492 C CA . GLU A 1 310 ? 6.100 12.604 -16.345 1.00 86.62 310 GLU A CA 1
ATOM 2493 C C . GLU A 1 310 ? 5.596 11.923 -17.623 1.00 86.62 310 GLU A C 1
ATOM 2495 O O . GLU A 1 310 ? 6.157 12.141 -18.699 1.00 86.62 310 GLU A O 1
ATOM 2500 N N . LEU A 1 311 ? 4.523 11.136 -17.545 1.00 87.06 311 LEU A N 1
ATOM 2501 C CA . LEU A 1 311 ? 3.950 10.473 -18.716 1.00 87.06 311 LEU A CA 1
ATOM 2502 C C . LEU A 1 311 ? 3.341 11.485 -19.702 1.00 87.06 311 LEU A C 1
ATOM 2504 O O . LEU A 1 311 ? 3.567 11.359 -20.906 1.00 87.06 311 LEU A O 1
ATOM 2508 N N . LEU A 1 312 ? 2.642 12.516 -19.212 1.00 86.50 312 LEU A N 1
ATOM 2509 C CA . LEU A 1 312 ? 2.095 13.628 -20.012 1.00 86.50 312 LEU A CA 1
ATOM 2510 C C . LEU A 1 312 ? 3.173 14.401 -20.757 1.00 86.50 312 LEU A C 1
ATOM 2512 O O . LEU A 1 312 ? 2.988 14.727 -21.925 1.00 86.50 312 LEU A O 1
ATOM 2516 N N . ASN A 1 313 ? 4.312 14.650 -20.121 1.00 84.25 313 ASN A N 1
ATOM 2517 C CA . ASN A 1 313 ? 5.372 15.440 -20.736 1.00 84.25 313 ASN A CA 1
ATOM 2518 C C . ASN A 1 313 ? 6.265 14.629 -21.686 1.00 84.25 313 ASN A C 1
ATOM 2520 O O . ASN A 1 313 ? 6.891 15.212 -22.568 1.00 84.25 313 ASN A O 1
ATOM 2524 N N . ASN A 1 314 ? 6.348 13.302 -21.525 1.00 81.06 314 ASN A N 1
ATOM 2525 C CA . ASN A 1 314 ? 7.340 12.489 -22.239 1.00 81.06 314 ASN A CA 1
ATOM 2526 C C . ASN A 1 314 ? 6.738 11.382 -23.117 1.00 81.06 314 ASN A C 1
ATOM 2528 O O . ASN A 1 314 ? 7.212 11.178 -24.231 1.00 81.06 314 ASN A O 1
ATOM 2532 N N . ALA A 1 315 ? 5.725 10.656 -22.638 1.00 78.00 315 ALA A N 1
ATOM 2533 C CA . ALA A 1 315 ? 5.183 9.488 -23.335 1.00 78.00 315 ALA A CA 1
ATOM 2534 C C . ALA A 1 315 ? 4.060 9.876 -24.304 1.00 78.00 315 ALA A C 1
ATOM 2536 O O . ALA A 1 315 ? 4.117 9.564 -25.495 1.00 78.00 315 ALA A O 1
ATOM 2537 N N . PHE A 1 316 ? 3.058 10.612 -23.819 1.00 78.00 316 PHE A N 1
ATOM 2538 C CA . PHE A 1 316 ? 1.884 10.964 -24.620 1.00 78.00 316 PHE A CA 1
ATOM 2539 C C . PHE A 1 316 ? 2.202 11.777 -25.888 1.00 78.00 316 PHE A C 1
ATOM 2541 O O . PHE A 1 316 ? 1.661 11.433 -26.938 1.00 78.00 316 PHE A O 1
ATOM 2548 N N . PRO A 1 317 ? 3.121 12.764 -25.886 1.00 80.25 317 PRO A N 1
ATOM 2549 C CA . PRO A 1 317 ? 3.471 13.490 -27.106 1.00 80.25 317 PRO A CA 1
ATOM 2550 C C . PRO A 1 317 ? 4.071 12.583 -28.188 1.00 80.25 317 PRO A C 1
ATOM 2552 O O . PRO A 1 317 ? 3.862 12.813 -29.379 1.00 80.25 317 PRO A O 1
ATOM 2555 N N . VAL A 1 318 ? 4.805 11.537 -27.792 1.00 72.94 318 VAL A N 1
ATOM 2556 C CA . VAL A 1 318 ? 5.373 10.548 -28.720 1.00 72.94 318 VAL A CA 1
ATOM 2557 C C . VAL A 1 318 ? 4.268 9.680 -29.317 1.00 72.94 318 VAL A C 1
ATOM 2559 O O . VAL A 1 318 ? 4.263 9.450 -30.526 1.00 72.94 318 VAL A O 1
ATOM 2562 N N . ILE A 1 319 ? 3.314 9.238 -28.494 1.00 71.81 319 ILE A N 1
ATOM 2563 C CA . ILE A 1 319 ? 2.156 8.451 -28.942 1.00 71.81 319 ILE A CA 1
ATOM 2564 C C . ILE A 1 319 ? 1.304 9.270 -29.920 1.00 71.81 319 ILE A C 1
ATOM 2566 O O . ILE A 1 319 ? 1.037 8.809 -31.027 1.00 71.81 319 ILE A O 1
ATOM 2570 N N . MET A 1 320 ? 0.979 10.521 -29.584 1.00 72.88 320 MET A N 1
ATOM 2571 C CA . MET A 1 320 ? 0.191 11.400 -30.456 1.00 72.88 320 MET A CA 1
ATOM 2572 C C . MET A 1 320 ? 0.874 11.657 -31.807 1.00 72.88 320 MET A C 1
ATOM 2574 O O . MET A 1 320 ? 0.220 11.625 -32.848 1.00 72.88 320 MET A O 1
ATOM 2578 N N . LYS A 1 321 ? 2.200 11.862 -31.827 1.00 70.69 321 LYS A N 1
ATOM 2579 C CA . LYS A 1 321 ? 2.958 12.015 -33.084 1.00 70.69 321 LYS A CA 1
ATOM 2580 C C . LYS A 1 321 ? 2.939 10.743 -33.937 1.00 70.69 321 LYS A C 1
ATOM 2582 O O . LYS A 1 321 ? 2.876 10.829 -35.161 1.00 70.69 321 LYS A O 1
ATOM 2587 N N . ARG A 1 322 ? 2.991 9.560 -33.315 1.00 65.50 322 ARG A N 1
ATOM 2588 C CA . ARG A 1 322 ? 2.885 8.273 -34.026 1.00 65.50 322 ARG A CA 1
ATOM 2589 C C . ARG A 1 322 ? 1.529 8.099 -34.684 1.00 65.50 322 ARG A C 1
ATOM 2591 O O . ARG A 1 322 ? 1.477 7.722 -35.851 1.00 65.50 322 ARG A O 1
ATOM 2598 N N . GLU A 1 323 ? 0.459 8.406 -33.960 1.00 63.69 323 GLU A N 1
ATOM 2599 C CA . GLU A 1 323 ? -0.900 8.323 -34.492 1.00 63.69 323 GLU A CA 1
ATOM 2600 C C . GLU A 1 323 ? -1.090 9.282 -35.672 1.00 63.69 323 GLU A C 1
ATOM 2602 O O . GLU A 1 323 ? -1.549 8.853 -36.731 1.00 63.69 323 GLU A O 1
ATOM 2607 N N . GLN A 1 324 ? -0.625 10.531 -35.555 1.00 65.38 324 GLN A N 1
ATOM 2608 C CA . GLN A 1 324 ? -0.657 11.504 -36.656 1.00 65.38 324 GLN A CA 1
ATOM 2609 C C . GLN A 1 324 ? 0.116 11.019 -37.893 1.00 65.38 324 GLN A C 1
ATOM 2611 O O . GLN A 1 324 ? -0.411 11.063 -39.004 1.00 65.38 324 GLN A O 1
ATOM 2616 N N . ASN A 1 325 ? 1.328 10.486 -37.716 1.00 62.25 325 ASN A N 1
ATOM 2617 C CA . ASN A 1 325 ? 2.125 9.958 -38.827 1.00 62.25 325 ASN A CA 1
ATOM 2618 C C . ASN A 1 325 ? 1.494 8.710 -39.466 1.00 62.25 325 ASN A C 1
ATOM 2620 O O . ASN A 1 325 ? 1.561 8.543 -40.683 1.00 62.25 325 ASN A O 1
ATOM 2624 N N . SER A 1 326 ? 0.855 7.846 -38.672 1.00 60.34 326 SER A N 1
ATOM 2625 C CA . SER A 1 326 ? 0.138 6.670 -39.181 1.00 60.34 326 SER A CA 1
ATOM 2626 C C . SER A 1 326 ? -1.116 7.041 -39.980 1.00 60.34 326 SER A C 1
ATOM 2628 O O . SER A 1 326 ? -1.438 6.373 -40.962 1.00 60.34 326 SER A O 1
ATOM 2630 N N . PHE A 1 327 ? -1.782 8.141 -39.612 1.00 55.00 327 PHE A N 1
ATOM 2631 C CA . PHE A 1 327 ? -2.900 8.699 -40.368 1.00 55.00 327 PHE A CA 1
ATOM 2632 C C . PHE A 1 327 ? -2.432 9.270 -41.710 1.00 55.00 327 PHE A C 1
ATOM 2634 O O . PHE A 1 327 ? -3.003 8.934 -42.741 1.00 55.00 327 PHE A O 1
ATOM 2641 N N . ILE A 1 328 ? -1.359 10.066 -41.725 1.00 56.06 328 ILE A N 1
ATOM 2642 C CA . ILE A 1 328 ? -0.822 10.676 -42.954 1.00 56.06 328 ILE A CA 1
ATOM 2643 C C . ILE A 1 328 ? -0.262 9.609 -43.914 1.00 56.06 328 ILE A C 1
ATOM 2645 O O . ILE A 1 328 ? -0.481 9.685 -45.121 1.00 56.06 328 ILE A O 1
ATOM 2649 N N . GLY A 1 329 ? 0.397 8.568 -43.394 1.00 52.09 329 GLY A N 1
ATOM 2650 C CA . GLY A 1 329 ? 0.916 7.459 -44.203 1.00 52.09 329 GLY A CA 1
ATOM 2651 C C . GLY A 1 329 ? -0.164 6.612 -44.888 1.00 52.09 329 GLY A C 1
ATOM 2652 O O . GLY A 1 329 ? 0.105 6.033 -45.935 1.00 52.09 329 GLY A O 1
ATOM 2653 N N . ARG A 1 330 ? -1.393 6.568 -44.350 1.00 50.50 330 ARG A N 1
ATOM 2654 C CA . ARG A 1 330 ? -2.531 5.898 -45.004 1.00 50.50 330 ARG A CA 1
ATOM 2655 C C . ARG A 1 330 ? -3.122 6.699 -46.165 1.00 50.50 330 ARG A C 1
ATOM 2657 O O . ARG A 1 330 ? -3.651 6.086 -47.079 1.00 50.50 330 ARG A O 1
ATOM 2664 N N . TYR A 1 331 ? -3.003 8.028 -46.160 1.00 48.66 331 TYR A N 1
ATOM 2665 C CA . TYR A 1 331 ? -3.509 8.878 -47.249 1.00 48.66 331 TYR A CA 1
ATOM 2666 C C . TYR A 1 331 ? -2.543 9.002 -48.436 1.00 48.66 331 TYR A C 1
ATOM 2668 O O . TYR A 1 331 ? -2.982 9.282 -49.542 1.00 48.66 331 TYR A O 1
ATOM 2676 N N . ASN A 1 332 ? -1.248 8.744 -48.236 1.00 51.78 332 ASN A N 1
ATOM 2677 C CA . ASN A 1 332 ? -0.239 8.804 -49.303 1.00 51.78 332 ASN A CA 1
ATOM 2678 C C . ASN A 1 332 ? 0.052 7.433 -49.956 1.00 51.78 332 ASN A C 1
ATOM 2680 O O . ASN A 1 332 ? 1.008 7.316 -50.717 1.00 51.78 332 ASN A O 1
ATOM 2684 N N . GLY A 1 333 ? -0.724 6.393 -49.620 1.00 47.22 333 GLY A N 1
ATOM 2685 C CA . GLY A 1 333 ? -0.583 5.028 -50.151 1.00 47.22 333 GLY A CA 1
ATOM 2686 C C . GLY A 1 333 ? -1.549 4.671 -51.288 1.00 47.22 333 GLY A C 1
ATOM 2687 O O . GLY A 1 333 ? -1.481 3.558 -51.800 1.00 47.22 333 GLY A O 1
ATOM 2688 N N . GLU A 1 334 ? -2.432 5.589 -51.682 1.00 44.22 334 GLU A N 1
ATOM 2689 C CA . GLU A 1 334 ? -3.281 5.468 -52.872 1.00 44.22 334 GLU A CA 1
ATOM 2690 C C . GLU A 1 334 ? -2.825 6.511 -53.901 1.00 44.22 334 GLU A C 1
ATOM 2692 O O . GLU A 1 334 ? -3.304 7.645 -53.931 1.00 44.22 334 GLU A O 1
ATOM 2697 N N . SER A 1 335 ? -1.816 6.166 -54.703 1.00 37.31 335 SER A N 1
ATOM 2698 C CA . SER A 1 335 ? -1.397 6.911 -55.901 1.00 37.31 335 SER A CA 1
ATOM 2699 C C . SER A 1 335 ? -0.767 5.962 -56.905 1.00 37.31 335 SER A C 1
ATOM 2701 O O . SER A 1 335 ? 0.241 5.321 -56.531 1.00 37.31 335 SER A O 1
#

Sequence (335 aa):
MVICGWCAESFSDMIRDFVLGNSLQMPTSEGLDIICGMFESSQYIYGIFEFCEAVTPLLLSAEKVIRSLAADVIPGTMSGQLGYVFVAYICRHWHYFLHSELAPTITNQMYNLIERMIRAHDYPMTCWGRTIAAFVYHSKFQLKKSQLSDIKLHGVHDDFRHVFNHGSSLCNGGNRYNTLFFKDVFEKKLRFFSYHEYKKRLPSFGQLYNRYSFVINSFVAAKNFMRDHDRLLDLATFCGHISAQIPALADEWVSAIKALCCTPMSQHTGYGELLNHIDINDCSTHYPLATFVMLLAGKYVFSVPRLIAELLNNAFPVIMKREQNSFIGRYNGES

Foldseek 3Di:
DVVLVVLLVVLQVQLVCLLVVVDVDHDQLVSLLVSLVVCVVVVVLVVLLVSLLSRLVSLVSNLVSVVVVVDQDQRLPRSLSNLLSSLVSCVVVVVVLLPDPSNQSSLQSLCVSLVCCLPPPPHAFALSSLLSLVSSLVSVVSNVVVVPDPDDHDDDPNSCCLSAPQDDDDLPLLVDADLPQCLVVLVDQLQDDGNVVVVVCLVVVVHSVSLLNLLLNLLLSLQVCQQVLNSLLSSLRNLLSSLSRPSNSQVSNLLCVLCLLQPPPPPPSSNVVSCVRDDNVPPSSCNSNVSSNVSNVSSSSYDPVVSVVSCVVHRVVVVVVVVVVVVVVVVVPPD

Organism: Dictyocaulus viviparus (NCBI:txid29172)

Radius of gyration: 22.0 Å; chains: 1; bounding box: 55×42×82 Å

Secondary structure (DSSP, 8-state):
-HHHHHHHHHHHHHHHHHHHTS-SPPPPHHHHHHHHHHHHHTT-HHHHHHHHHHHHHHHHHHHHHHHHTT-SS-TTHHHHHHHHHHHHHHHHTHHHHHTSTTHHHHHHHHHHHHHHHHH-TTSPPPHHHHHHHHHHHHHHHHHHHHT---PPPPS-GGGGHHHH---------GGG--TTTTHHHHTS-TTS--HHHHHHHGGGGGSHHHHHHHHHHHHHHHHHTTT-HHHHHHHHHHHHHHHHH-TTHHHHHHHHHHHHH-TTS-TTSS-HHHHHH--TTSGGGHHHHHHHHHHHHTTTSS-HHHHHHHHHHHTHHHHHHHHHHHHHHHHTS--

=== Feature glossary ===
A reading guide for the features in this record.

Start from the sequence.

  · Sequence gives the chain of amino acids in standard one-letter code (A=alanine, C=cysteine, …, Y=tyrosine), read N→C. It is the only feature that is directly encoded by the gene; all structural features are derived from the folded form of this sequence.

Fold it, and you get atomic coordinates and the backbone conformation that goes with them.

  · The mmCIF table is the protein's shape written out atom by atom. For each backbone N, Cα, C, and carbonyl O, it records an (x, y, z) coordinate triple in Å plus the residue type, chain letter, and residue number.

  · Backbone dihedral angles. Every residue except chain termini has a φ (preceding-C → N → Cα → C) and a ψ (N → Cα → C → next-N). They are reported in degrees following the IUPAC sign convention. Secondary structure is essentially a statement about which (φ, ψ) basin each residue occupies.

  · DSSP 8-state secondary structure assigns each residue one of H (α-helix), G (3₁₀-helix), I (π-helix), E (extended β-strand), B (isolated β-bridge), T (hydrogen-bonded turn), S (bend), or '-' (coil). The assignment is computed from backbone hydrogen-bond geometry via the Kabsch–Sander algorithm.

  · P-SEA three-state annotation labels each residue as helix, strand, or coil based purely on the geometry of the Cα trace. It serves as a fallback when the full backbone (and thus DSSP) is unavailable.

Summarize the fold with a handful of shape descriptors and a per-residue structural alphabet.

  · Radius of gyration (Rg) is the root-mean-square distance of Cα atoms from their centroid — a single number for overall size and compactness. A globular domain of N residues has Rg ≈ 2.2·N^0.38 Å; an extended or disordered chain has a much larger Rg. The Cα contact count is the number of residue pairs whose Cα atoms are within 8 Å and are more than four positions apart in sequence — a standard proxy for tertiary packing density. The bounding box is the smallest axis-aligned box enclosing all Cα atoms.

  · Foldseek's 3Di representation compresses backbone geometry into a per-residue letter drawn from a learned twenty-state alphabet. It captures the tertiary interaction pattern around each residue — which residues are packed against it in space, regardless of where they are in sequence.

  · Accessible surface area quantifies burial. A residue with SASA near zero is packed into the hydrophobic core; one with SASA >100 Å² sits on the surface. Computed here via the Shrake–Rupley numerical algorithm with a 1.4 Å probe.

Ask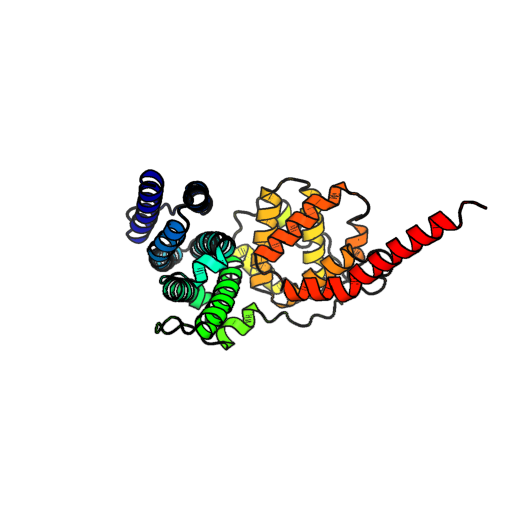 how reliable the model is.

  · For AlphaFold models, the B-factor field carries pLDDT — the model's own estimate of local accuracy on a 0–100 scale. Regions with pLDDT<50 should be treated as essentially unmodeled; they often correspond to intrinsically disordered segments.

  · For experimental (PDB) structures, the B-factor (temperature factor) quantifies the positional spread of each atom in the crystal — a combination of thermal vibration and static disorder — in units of Å². High B-factors mark flexible loops or poorly resolved regions; low B-factors mark the rigid, well-ordered core.

  · PAE(i, j) answers: if I align the predicted and true structures on residue i, how far off (in Å) do I expect residue j to be? A block-diagonal PAE matrix with low values on the blocks and high values off-diagonal is the signature of a multi-domain protein with confidently predicted domains but uncertain inter-domain orientation.

Place it in context: what it resembles, what it is annotated as, and how it looks.

  · Structural nearest neighbors (via Foldseek easy-search vs the PDB). Reported per hit: target PDB id, E-value, and alignment TM-score. A TM-score above ~0.5 is the conventional threshold for 'same fold'.

  · Functional annotations link the protein to curated databases. InterPro entries identify conserved domains and families by matching the sequence against member-database signatures (Pfam, PROSITE, CDD, …). Gene Ontology (GO) terms describe molecular function, biological process, and cellular component in a controlled vocabulary. CATH places the structure in a hierarchical fold classification (Class/Architecture/Topology/Homologous-superfamily). The organism is the source species.

  · Plot images: a contact map (which residues are close in 3D, as an N×N binary image), a Ramachandran scatter (backbone torsion angles, revealing secondary-structure composition at a glance), and — for AlphaFold structures — a PAE heatmap (pairwise prediction confidence).

  · Structure images are PyMOL renders from six orthogonal camera directions. Cartoon representation draws helices as coils and strands as arrows; sticks shows the backbone as bonds; surface shows the solvent-excluded envelope. Rainbow coloring maps sequence position to hue (blue→red, N→C); chain coloring assigns a distinct color per polypeptide.